Protein AF-A0A7C5APK6-F1 (afdb_monomer)

Mean predicted aligned error: 7.17 Å

Radius of gyration: 18.65 Å; Cα contacts (8 Å, |Δi|>4): 380; chains: 1; bounding box: 71×37×47 Å

Secondary structure (DSSP, 8-state):
-----------------PPPGGGGGHHHHHHHHTS--SSEEHHHHHHHHHHHSTT--HHHHHHHHHHTTSSEEEETTEEE--GGGHHHHHHHHHHHHHHSEEEETTEEEEHHHHHHHHHHHHHHTT-S-S---B--GGGTTEEEEEETTEEEEEEE-SS---PPPPSSEEEEEE---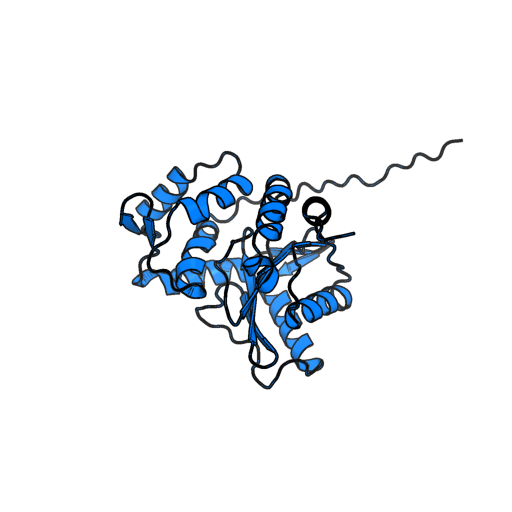-HHHHHHHHHHHHH-HHHHHHEEEEETTTTEEEE----HHHHHHHHHHHHHH----EE-HHHHHHHHHTT---

Structure (mmCIF, N/CA/C/O backbone):
data_AF-A0A7C5APK6-F1
#
_entry.id   AF-A0A7C5APK6-F1
#
loop_
_atom_site.group_PDB
_atom_site.id
_atom_site.type_symbol
_atom_site.label_atom_id
_atom_site.label_alt_id
_atom_site.label_comp_id
_atom_site.label_asym_id
_atom_site.label_entity_id
_atom_site.label_seq_id
_atom_site.pdbx_PDB_ins_code
_atom_site.Cartn_x
_atom_site.Cartn_y
_atom_site.Cartn_z
_atom_site.occupancy
_atom_site.B_iso_or_equiv
_atom_site.auth_seq_id
_atom_site.auth_comp_id
_atom_site.auth_asym_id
_atom_site.auth_atom_id
_atom_site.pdbx_PDB_model_num
ATOM 1 N N . MET A 1 1 ? -49.022 5.874 -10.460 1.00 39.88 1 MET A N 1
ATOM 2 C CA . MET A 1 1 ? -48.101 5.834 -11.618 1.00 39.88 1 MET A CA 1
ATOM 3 C C . MET A 1 1 ? -47.635 7.271 -11.797 1.00 39.88 1 MET A C 1
ATOM 5 O O . MET A 1 1 ? -48.493 8.111 -11.986 1.00 39.88 1 MET A O 1
ATOM 9 N N . SER A 1 2 ? -46.404 7.693 -11.536 1.00 37.03 2 SER A N 1
ATOM 10 C CA . SER A 1 2 ? -45.110 7.015 -11.561 1.00 37.03 2 SER A CA 1
ATOM 11 C C . SER A 1 2 ? -44.198 7.669 -10.516 1.00 37.03 2 SER A C 1
ATOM 13 O O . SER A 1 2 ? -44.190 8.891 -10.400 1.00 37.03 2 SER A O 1
ATOM 15 N N . ARG A 1 3 ? -43.459 6.872 -9.736 1.00 33.06 3 ARG A N 1
ATOM 16 C CA . ARG A 1 3 ? -42.336 7.369 -8.931 1.00 33.06 3 ARG A CA 1
ATOM 17 C C . ARG A 1 3 ? -41.097 7.282 -9.813 1.00 33.06 3 ARG A C 1
ATOM 19 O O . ARG A 1 3 ? -40.728 6.189 -10.223 1.00 33.06 3 ARG A O 1
ATOM 26 N N . SER A 1 4 ? -40.514 8.426 -10.149 1.00 34.50 4 SER A N 1
ATOM 27 C CA . SER A 1 4 ? -39.176 8.501 -10.724 1.00 34.50 4 SER A CA 1
ATOM 28 C C . SER A 1 4 ? -38.168 8.263 -9.602 1.00 34.50 4 SER A C 1
ATOM 30 O O . SER A 1 4 ? -37.901 9.156 -8.799 1.00 34.50 4 SER A O 1
ATOM 32 N N . GLU A 1 5 ? -37.653 7.043 -9.516 1.00 39.22 5 GLU A N 1
ATOM 33 C CA . GLU A 1 5 ? -36.446 6.736 -8.755 1.00 39.22 5 GLU A CA 1
ATOM 34 C C . GLU A 1 5 ? -35.249 7.235 -9.570 1.00 39.22 5 GLU A C 1
ATOM 36 O O . GLU A 1 5 ? -34.761 6.560 -10.469 1.00 39.22 5 GLU A O 1
ATOM 41 N N . GLN A 1 6 ? -34.814 8.465 -9.299 1.00 33.97 6 GLN A N 1
ATOM 42 C CA . GLN A 1 6 ? -33.460 8.892 -9.634 1.00 33.97 6 GLN A CA 1
ATOM 43 C C . GLN A 1 6 ? -32.592 8.548 -8.426 1.00 33.97 6 GLN A C 1
ATOM 45 O O . GLN A 1 6 ? -32.632 9.231 -7.402 1.00 33.97 6 GLN A O 1
ATOM 50 N N . GLY A 1 7 ? -31.881 7.424 -8.521 1.00 33.59 7 GLY A N 1
ATOM 51 C CA . GLY A 1 7 ? -30.786 7.114 -7.609 1.00 33.59 7 GLY A CA 1
ATOM 52 C C . GLY A 1 7 ? -29.666 8.147 -7.774 1.00 33.59 7 GLY A C 1
ATOM 53 O O . GLY A 1 7 ? -29.521 8.719 -8.857 1.00 33.59 7 GLY A O 1
ATOM 54 N N . PRO A 1 8 ? -28.875 8.424 -6.728 1.00 37.31 8 PRO A N 1
ATOM 55 C CA . PRO A 1 8 ? -27.712 9.272 -6.879 1.00 37.31 8 PRO A CA 1
ATOM 56 C C . PRO A 1 8 ? -26.605 8.448 -7.548 1.00 37.31 8 PRO A C 1
ATOM 58 O O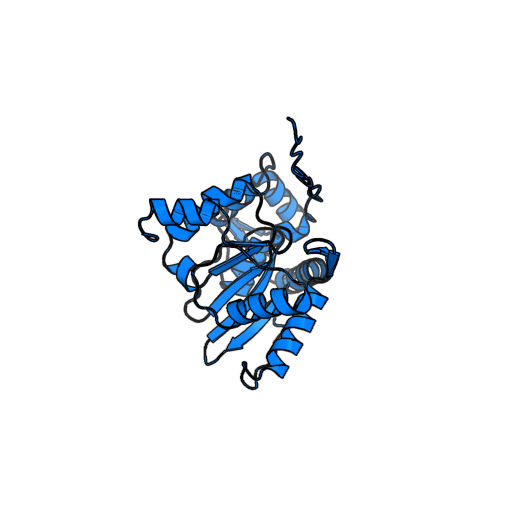 . PRO A 1 8 ? -25.821 7.788 -6.872 1.00 37.31 8 PRO A O 1
ATOM 61 N N . GLU A 1 9 ? -26.521 8.500 -8.876 1.00 40.94 9 GLU A N 1
ATOM 62 C CA . GLU A 1 9 ? -25.233 8.367 -9.564 1.00 40.94 9 GLU A CA 1
ATOM 63 C C . GLU A 1 9 ? -24.437 9.639 -9.259 1.00 40.94 9 GLU A C 1
ATOM 65 O O . GLU A 1 9 ? -24.433 10.615 -10.003 1.00 40.94 9 GLU A O 1
ATOM 70 N N . GLN A 1 10 ? -23.815 9.661 -8.084 1.00 37.72 10 GLN A N 1
ATOM 71 C CA . GLN A 1 10 ? -22.610 10.445 -7.888 1.00 37.72 10 GLN A CA 1
ATOM 72 C C . GLN A 1 10 ? -21.448 9.473 -8.036 1.00 37.72 10 GLN A C 1
ATOM 74 O O . GLN A 1 10 ? -20.845 9.052 -7.049 1.00 37.72 10 GLN A O 1
ATOM 79 N N . ASP A 1 11 ? -21.124 9.146 -9.289 1.00 38.56 11 ASP A N 1
ATOM 80 C CA . ASP A 1 11 ? -19.729 8.934 -9.660 1.00 38.56 11 ASP A CA 1
ATOM 81 C C . ASP A 1 11 ? -19.032 10.273 -9.418 1.00 38.56 11 ASP A C 1
ATOM 83 O O . ASP A 1 11 ? -18.891 11.129 -10.291 1.00 38.56 11 ASP A O 1
ATOM 87 N N . GLY A 1 12 ? -18.696 10.497 -8.148 1.00 35.38 12 GLY A N 1
ATOM 88 C CA . GLY A 1 12 ? -17.709 11.474 -7.766 1.00 35.38 12 GLY A CA 1
ATOM 89 C C . GLY A 1 12 ? -16.429 11.012 -8.423 1.00 35.38 12 GLY A C 1
ATOM 90 O O . GLY A 1 12 ? -15.727 10.154 -7.885 1.00 35.38 12 GLY A O 1
ATOM 91 N N . ASP A 1 13 ? -16.172 11.564 -9.603 1.00 40.31 13 ASP A N 1
ATOM 92 C CA . ASP A 1 13 ? -14.844 11.729 -10.152 1.00 40.31 13 ASP A CA 1
ATOM 93 C C . ASP A 1 13 ? -14.058 12.477 -9.070 1.00 40.31 13 ASP A C 1
ATOM 95 O O . ASP A 1 13 ? -14.047 13.708 -8.983 1.00 40.31 13 ASP A O 1
ATOM 99 N N . LEU A 1 14 ? -13.539 11.705 -8.109 1.00 39.09 14 LEU A N 1
ATOM 100 C CA . LEU A 1 14 ? -12.516 12.116 -7.171 1.00 39.09 14 LEU A CA 1
ATOM 101 C C . LEU A 1 14 ? -11.343 12.417 -8.078 1.00 39.09 14 LEU A C 1
ATOM 103 O O . LEU A 1 14 ? -10.548 11.515 -8.341 1.00 39.09 14 LEU A O 1
ATOM 107 N N . GLY A 1 15 ? -11.345 13.638 -8.627 1.00 34.88 15 GLY A N 1
ATOM 108 C CA . GLY A 1 15 ? -10.377 14.107 -9.595 1.00 34.88 15 GLY A CA 1
ATOM 109 C C . GLY A 1 15 ? -9.034 13.631 -9.106 1.00 34.88 15 GLY A C 1
ATOM 110 O O . GLY A 1 15 ? -8.613 14.016 -8.011 1.00 34.88 15 GLY A O 1
ATOM 111 N N . GLN A 1 16 ? -8.465 12.673 -9.838 1.00 47.00 16 GLN A N 1
ATOM 112 C CA . GLN A 1 16 ? -7.198 12.071 -9.484 1.00 47.00 16 GLN A CA 1
ATOM 113 C C . GLN A 1 16 ? -6.200 13.218 -9.530 1.00 47.00 16 GLN A C 1
ATOM 115 O O . GLN A 1 16 ? -5.706 13.583 -10.594 1.00 47.00 16 GLN A O 1
ATOM 120 N N . LEU A 1 17 ? -5.958 13.846 -8.377 1.00 45.81 17 LEU A N 1
ATOM 121 C CA . LEU A 1 17 ? -4.768 14.640 -8.172 1.00 45.81 17 LEU A CA 1
ATOM 122 C C . LEU A 1 17 ? -3.648 13.704 -8.592 1.00 45.81 17 LEU A C 1
ATOM 124 O O . LEU A 1 17 ? -3.499 12.627 -8.005 1.00 45.81 17 LEU A O 1
ATOM 128 N N . ALA A 1 18 ? -2.962 14.066 -9.678 1.00 57.88 18 ALA A N 1
ATOM 129 C CA . ALA A 1 18 ? -1.791 13.336 -10.109 1.00 57.88 18 ALA A CA 1
ATOM 130 C C . ALA A 1 18 ? -0.925 13.177 -8.854 1.00 57.88 18 ALA A C 1
ATOM 132 O O . ALA A 1 18 ? -0.686 14.181 -8.170 1.00 57.88 18 ALA A O 1
ATOM 133 N N . PRO A 1 19 ? -0.578 11.938 -8.471 1.00 67.00 19 PRO A N 1
ATOM 134 C CA . PRO A 1 19 ? 0.214 11.726 -7.274 1.00 67.00 19 PRO A CA 1
ATOM 135 C C . PRO A 1 19 ? 1.472 12.576 -7.397 1.00 67.00 19 PRO A C 1
ATOM 137 O O . PRO A 1 19 ? 2.008 12.739 -8.497 1.00 67.00 19 PRO A O 1
ATOM 140 N N . ASP A 1 20 ? 1.932 13.115 -6.273 1.00 82.69 20 ASP A N 1
ATOM 141 C CA . ASP A 1 20 ? 3.263 13.703 -6.211 1.00 82.69 20 ASP A CA 1
ATOM 142 C C . ASP A 1 20 ? 4.240 12.689 -6.838 1.00 82.69 20 ASP A C 1
ATOM 144 O O . ASP A 1 20 ? 4.249 11.532 -6.399 1.00 82.69 20 ASP A O 1
ATOM 148 N N . PRO A 1 21 ? 5.008 13.058 -7.882 1.00 83.25 21 PRO A N 1
ATOM 149 C CA . PRO A 1 21 ? 5.926 12.138 -8.538 1.00 83.25 21 PRO A CA 1
ATOM 150 C C . PRO A 1 21 ? 6.828 11.427 -7.536 1.00 83.25 21 PRO A C 1
ATOM 152 O O . PRO A 1 21 ? 7.084 10.238 -7.685 1.00 83.25 21 PRO A O 1
ATOM 155 N N . LEU A 1 22 ? 7.214 12.096 -6.446 1.00 87.56 22 LEU A N 1
ATOM 156 C CA . LEU A 1 22 ? 8.041 11.498 -5.405 1.00 87.56 22 LEU A CA 1
ATOM 157 C C . LEU A 1 22 ? 7.340 10.339 -4.674 1.00 87.56 22 LEU A C 1
ATOM 159 O O . LEU A 1 22 ? 7.998 9.398 -4.234 1.00 87.56 22 LEU A O 1
ATOM 163 N N . HIS A 1 23 ? 6.006 10.343 -4.574 1.00 89.75 23 HIS A N 1
ATOM 164 C CA . HIS A 1 23 ? 5.246 9.220 -4.010 1.00 89.75 23 HIS A CA 1
ATOM 165 C C . HIS A 1 23 ? 5.376 7.957 -4.860 1.00 89.75 23 HIS A C 1
ATOM 167 O O . HIS A 1 23 ? 5.271 6.853 -4.326 1.00 89.75 23 HIS A O 1
ATOM 173 N N . LEU A 1 24 ? 5.650 8.089 -6.161 1.00 90.56 24 LEU A N 1
ATOM 174 C CA . LEU A 1 24 ? 5.844 6.941 -7.044 1.00 90.56 24 LEU A CA 1
ATOM 175 C C . LEU A 1 24 ? 7.137 6.167 -6.732 1.00 90.56 24 LEU A C 1
ATOM 177 O O . LEU A 1 24 ? 7.248 5.022 -7.156 1.00 90.56 24 LEU A O 1
ATOM 181 N N . LEU A 1 25 ? 8.059 6.711 -5.920 1.00 91.88 25 LEU A N 1
ATOM 182 C CA . LEU A 1 25 ? 9.206 5.965 -5.374 1.00 91.88 25 LEU A CA 1
ATOM 183 C C . LEU A 1 25 ? 8.815 4.902 -4.338 1.00 91.88 25 LEU A C 1
ATOM 185 O O . LEU A 1 25 ? 9.638 4.050 -3.993 1.00 91.88 25 LEU A O 1
ATOM 189 N N . ALA A 1 26 ? 7.578 4.941 -3.834 1.00 91.62 26 ALA A N 1
ATOM 190 C CA . ALA A 1 26 ? 7.108 4.080 -2.757 1.00 91.62 26 ALA A CA 1
ATOM 191 C C . ALA A 1 26 ? 7.455 2.586 -2.924 1.00 91.62 26 ALA A C 1
ATOM 193 O O . ALA A 1 26 ? 7.986 2.008 -1.974 1.00 91.62 26 ALA A O 1
ATOM 194 N N . PRO A 1 27 ? 7.255 1.949 -4.096 1.00 90.56 27 PRO A N 1
ATOM 195 C CA . PRO A 1 27 ? 7.567 0.530 -4.263 1.00 90.56 27 PRO A CA 1
ATOM 196 C C . PRO A 1 27 ? 9.055 0.205 -4.096 1.00 90.56 27 PRO A C 1
ATOM 198 O O . PRO A 1 27 ? 9.392 -0.847 -3.557 1.00 90.56 27 PRO A O 1
ATOM 201 N N . TRP A 1 28 ? 9.953 1.101 -4.523 1.00 93.00 28 TRP A N 1
ATOM 202 C CA . TRP A 1 28 ? 11.394 0.905 -4.354 1.00 93.00 28 TRP A CA 1
ATOM 203 C C . TRP A 1 28 ? 11.815 1.073 -2.895 1.00 93.00 28 TRP A C 1
ATOM 205 O O . TRP A 1 28 ? 12.570 0.252 -2.372 1.00 93.00 28 TRP A O 1
ATOM 215 N N . LEU A 1 29 ? 11.293 2.097 -2.213 1.00 92.94 29 LEU A N 1
ATOM 216 C CA . LEU A 1 29 ? 11.536 2.295 -0.782 1.00 92.94 29 LEU A CA 1
ATOM 217 C C . LEU A 1 29 ? 11.023 1.109 0.042 1.00 92.94 29 LEU A C 1
ATOM 219 O O . LEU A 1 29 ? 11.725 0.636 0.932 1.00 92.94 29 LEU A O 1
ATOM 223 N N . ASP A 1 30 ? 9.843 0.583 -0.283 1.00 90.44 30 ASP A N 1
ATOM 224 C CA . ASP A 1 30 ? 9.286 -0.609 0.358 1.00 90.44 30 ASP A CA 1
ATOM 225 C C . ASP A 1 30 ? 10.149 -1.852 0.111 1.00 90.44 30 ASP A C 1
ATOM 227 O O . ASP A 1 30 ? 10.449 -2.594 1.049 1.00 90.44 30 ASP A O 1
ATOM 231 N N . ALA A 1 31 ? 10.615 -2.069 -1.119 1.00 89.94 31 ALA A N 1
ATOM 232 C CA . ALA A 1 31 ? 11.499 -3.189 -1.420 1.00 89.94 31 ALA A CA 1
ATOM 233 C C . ALA A 1 31 ? 12.795 -3.137 -0.592 1.00 89.94 31 ALA A C 1
ATOM 235 O O . ALA A 1 31 ? 13.197 -4.150 -0.021 1.00 89.94 31 ALA A O 1
ATOM 236 N N . HIS A 1 32 ? 13.420 -1.965 -0.453 1.00 90.44 32 HIS A N 1
ATOM 237 C CA . HIS A 1 32 ? 14.643 -1.826 0.341 1.00 90.44 32 HIS A CA 1
ATOM 238 C C . HIS A 1 32 ? 14.399 -1.900 1.848 1.00 90.44 32 HIS A C 1
ATOM 240 O O . HIS A 1 32 ? 15.090 -2.638 2.548 1.00 90.44 32 HIS A O 1
ATOM 246 N N . LEU A 1 33 ? 13.453 -1.111 2.357 1.00 89.06 33 LEU A N 1
ATOM 247 C CA . LEU A 1 33 ? 13.302 -0.878 3.793 1.00 89.06 33 LEU A CA 1
ATOM 248 C C . LEU A 1 33 ? 12.415 -1.923 4.463 1.00 89.06 33 LEU A C 1
ATOM 250 O O . LEU A 1 33 ? 12.678 -2.290 5.603 1.00 89.06 33 LEU A O 1
ATOM 254 N N . LEU A 1 34 ? 11.386 -2.417 3.771 1.00 86.31 34 LEU A N 1
ATOM 255 C CA . LEU A 1 34 ? 10.469 -3.413 4.326 1.00 86.31 34 LEU A CA 1
ATOM 256 C C . LEU A 1 34 ? 10.856 -4.842 3.932 1.00 86.31 34 LEU A C 1
ATOM 258 O O . LEU A 1 34 ? 10.742 -5.748 4.753 1.00 86.31 34 LEU A O 1
ATOM 262 N N . LEU A 1 35 ? 11.312 -5.060 2.692 1.00 85.94 35 LEU A N 1
ATOM 263 C CA . LEU A 1 35 ? 11.633 -6.405 2.185 1.00 85.94 35 LEU A CA 1
ATOM 264 C C . LEU A 1 35 ? 13.128 -6.743 2.211 1.00 85.94 35 LEU A C 1
ATOM 266 O O . LEU A 1 35 ? 13.492 -7.892 1.962 1.00 85.94 35 LEU A O 1
ATOM 270 N N . GLY A 1 36 ? 13.994 -5.770 2.506 1.00 87.88 36 GLY A N 1
ATOM 271 C CA . GLY A 1 36 ? 15.443 -5.971 2.565 1.00 87.88 36 GLY A CA 1
ATOM 272 C C . GLY A 1 36 ? 16.087 -6.270 1.209 1.00 87.88 36 GLY A C 1
ATOM 273 O O . GLY A 1 36 ? 17.162 -6.867 1.160 1.00 87.88 36 GLY A O 1
ATOM 274 N N . TRP A 1 37 ? 15.441 -5.906 0.099 1.00 90.50 37 TRP A N 1
ATOM 275 C CA . TRP A 1 37 ? 16.008 -6.098 -1.234 1.00 90.50 37 TRP A CA 1
ATOM 276 C C . TRP A 1 37 ? 17.182 -5.142 -1.437 1.00 90.50 37 TRP A C 1
ATOM 278 O O . TRP A 1 37 ? 17.132 -3.981 -1.038 1.00 90.50 37 TRP A O 1
ATOM 288 N N . SER A 1 38 ? 18.254 -5.615 -2.067 1.00 91.12 38 SER A N 1
ATOM 289 C CA . SER A 1 38 ? 19.396 -4.769 -2.435 1.00 91.12 38 SER A CA 1
ATOM 290 C C . SER A 1 38 ? 19.157 -3.994 -3.728 1.00 91.12 38 SER A C 1
ATOM 292 O O . SER A 1 38 ? 19.729 -2.927 -3.908 1.00 91.12 38 SER A O 1
ATOM 294 N N . GLU A 1 39 ? 18.308 -4.525 -4.602 1.00 93.62 39 GLU A N 1
ATOM 295 C CA . GLU A 1 39 ? 17.933 -3.978 -5.903 1.00 93.62 39 GLU A CA 1
ATOM 296 C C . GLU A 1 39 ? 16.529 -4.470 -6.266 1.00 93.62 39 GLU A C 1
ATOM 298 O O . GLU A 1 39 ? 16.078 -5.516 -5.788 1.00 93.62 39 GLU A O 1
ATOM 303 N N . VAL A 1 40 ? 15.840 -3.722 -7.120 1.00 92.69 40 VAL A N 1
ATOM 304 C CA . VAL A 1 40 ? 14.453 -3.976 -7.494 1.00 92.69 40 VAL A CA 1
ATOM 305 C C . VAL A 1 40 ? 14.360 -4.164 -9.005 1.00 92.69 40 VAL A C 1
ATOM 307 O O . VAL A 1 40 ? 14.712 -3.251 -9.760 1.00 92.69 40 VAL A O 1
ATOM 310 N N . PRO A 1 41 ? 13.908 -5.336 -9.482 1.00 93.19 41 PRO A N 1
ATOM 311 C CA . PRO A 1 41 ? 13.709 -5.559 -10.903 1.00 93.19 41 PRO A CA 1
ATOM 312 C C . PRO A 1 41 ? 12.458 -4.810 -11.389 1.00 93.19 41 PRO A C 1
ATOM 314 O O . PRO A 1 41 ? 11.405 -4.862 -10.752 1.00 93.19 41 PRO A O 1
ATOM 317 N N . SER A 1 42 ? 12.555 -4.139 -12.539 1.00 91.94 42 SER A N 1
ATOM 318 C CA . SER A 1 42 ? 11.459 -3.359 -13.137 1.00 91.94 42 SER A CA 1
ATOM 319 C C . SER A 1 42 ? 10.178 -4.180 -13.316 1.00 91.94 42 SER A C 1
ATOM 321 O O . SER A 1 42 ? 9.093 -3.694 -13.008 1.00 91.94 42 SER A O 1
ATOM 323 N N . GLU A 1 43 ? 10.302 -5.453 -13.702 1.00 90.88 43 GLU A N 1
ATOM 324 C CA . GLU A 1 43 ? 9.182 -6.395 -13.870 1.00 90.88 43 GLU A CA 1
ATOM 325 C C . GLU A 1 43 ? 8.365 -6.642 -12.587 1.00 90.88 43 GLU A C 1
ATOM 327 O O . GLU A 1 43 ? 7.215 -7.079 -12.663 1.00 90.88 43 GLU A O 1
ATOM 332 N N . ALA A 1 44 ? 8.926 -6.351 -11.406 1.00 88.19 44 ALA A N 1
ATOM 333 C CA . ALA A 1 44 ? 8.208 -6.467 -10.140 1.00 88.19 44 ALA A CA 1
ATOM 334 C C . ALA A 1 44 ? 7.303 -5.260 -9.850 1.00 88.19 44 ALA A C 1
ATOM 336 O O . ALA A 1 44 ? 6.361 -5.403 -9.076 1.00 88.19 44 ALA A O 1
ATOM 337 N N . ILE A 1 45 ? 7.561 -4.094 -10.453 1.00 88.88 45 ILE A N 1
ATOM 338 C CA . ILE A 1 45 ? 6.805 -2.852 -10.205 1.00 88.88 45 ILE A CA 1
ATOM 339 C C . ILE A 1 45 ? 5.924 -2.499 -11.403 1.00 88.88 45 ILE A C 1
ATOM 3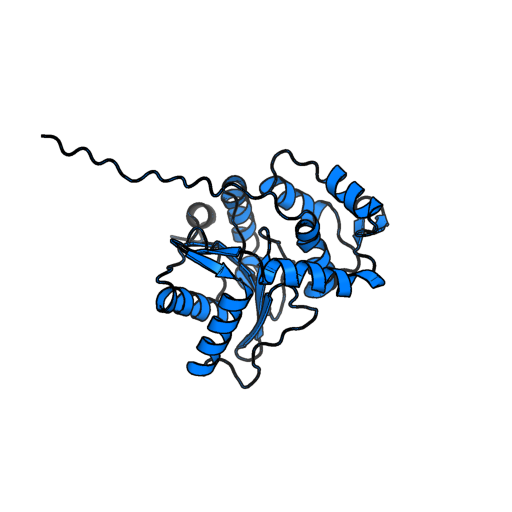41 O O . ILE A 1 45 ? 4.755 -2.149 -11.232 1.00 88.88 45 ILE A O 1
ATOM 345 N N . GLU A 1 46 ? 6.473 -2.608 -12.611 1.00 90.50 46 GLU A N 1
ATOM 346 C CA . GLU A 1 46 ? 5.877 -2.100 -13.845 1.00 90.50 46 GLU A CA 1
ATOM 347 C C . GLU A 1 46 ? 4.419 -2.548 -14.074 1.00 90.50 46 GLU A C 1
ATOM 349 O O . GLU A 1 46 ? 3.586 -1.689 -14.377 1.00 90.50 46 GLU A O 1
ATOM 354 N N . PRO A 1 47 ? 4.032 -3.826 -13.866 1.00 86.94 47 PRO A N 1
ATOM 355 C CA . PRO A 1 47 ? 2.638 -4.232 -14.050 1.00 86.94 47 PRO A CA 1
ATOM 356 C C . PRO A 1 47 ? 1.658 -3.466 -13.148 1.00 86.94 47 PRO A C 1
ATOM 358 O O . PRO A 1 47 ? 0.562 -3.122 -13.583 1.00 86.94 47 PRO A O 1
ATOM 361 N N . PHE A 1 48 ? 2.053 -3.171 -11.906 1.00 83.44 48 PHE A N 1
ATOM 362 C CA . PHE A 1 48 ? 1.216 -2.442 -10.946 1.00 83.44 48 PHE A CA 1
ATOM 363 C C . PHE A 1 48 ? 1.139 -0.960 -11.278 1.00 83.44 48 PHE A C 1
ATOM 365 O O . PHE A 1 48 ? 0.071 -0.356 -11.158 1.00 83.44 48 PHE A O 1
ATOM 372 N N . PHE A 1 49 ? 2.255 -0.396 -11.740 1.00 87.19 49 PHE A N 1
ATOM 373 C CA . PHE A 1 49 ? 2.301 0.975 -12.223 1.00 87.19 49 PHE A CA 1
ATOM 374 C C . PHE A 1 49 ? 1.305 1.187 -13.369 1.00 87.19 49 PHE A C 1
ATOM 376 O O . PHE A 1 49 ? 0.461 2.075 -13.281 1.00 87.19 49 PHE A O 1
ATOM 383 N N . HIS A 1 50 ? 1.322 0.321 -14.388 1.00 87.94 50 HIS A N 1
ATOM 384 C CA . HIS A 1 50 ? 0.429 0.443 -15.549 1.00 87.94 50 HIS A CA 1
ATOM 385 C C . HIS A 1 50 ? -1.055 0.294 -15.203 1.00 87.94 50 HIS A C 1
ATOM 387 O O . HIS A 1 50 ? -1.900 0.908 -15.851 1.00 87.94 50 HIS A O 1
ATOM 393 N N . TRP A 1 51 ? -1.395 -0.484 -14.171 1.00 85.62 51 TRP A N 1
ATOM 394 C CA . TRP A 1 51 ? -2.778 -0.561 -13.686 1.00 85.62 51 TRP A CA 1
ATOM 395 C C . TRP A 1 51 ? -3.247 0.735 -13.022 1.00 85.62 51 TRP A C 1
ATOM 397 O O . TRP A 1 51 ? -4.428 1.075 -13.104 1.00 85.62 51 TRP A O 1
ATOM 407 N N . CYS A 1 52 ? -2.339 1.441 -12.348 1.00 81.19 52 CYS A N 1
ATOM 408 C CA . CYS A 1 52 ? -2.663 2.655 -11.603 1.00 81.19 52 CYS A CA 1
ATOM 409 C C . CYS A 1 52 ? -2.573 3.919 -12.466 1.00 81.19 52 CYS A C 1
ATOM 411 O O . CYS A 1 52 ? -3.330 4.860 -12.234 1.00 81.19 52 CYS A O 1
ATOM 413 N N . TYR A 1 53 ? -1.694 3.917 -13.471 1.00 84.19 53 TYR A N 1
ATOM 414 C CA . TYR A 1 53 ? -1.401 5.055 -14.344 1.00 84.19 53 TYR A CA 1
ATOM 415 C C . TYR A 1 53 ? -1.472 4.640 -15.819 1.00 84.19 53 TYR A C 1
ATOM 417 O O . TYR A 1 53 ? -0.454 4.631 -16.517 1.00 84.19 53 TYR A O 1
ATOM 425 N N . PRO A 1 54 ? -2.667 4.268 -16.317 1.00 82.94 54 PRO A N 1
ATOM 426 C CA . PRO A 1 54 ? -2.822 3.852 -17.702 1.00 82.94 54 PRO A CA 1
ATOM 427 C C . PRO A 1 54 ? -2.421 4.996 -18.642 1.00 82.94 54 PRO A C 1
ATOM 429 O O . PRO A 1 54 ? -2.975 6.091 -18.581 1.00 82.94 54 PRO A O 1
ATOM 432 N N . GLY A 1 55 ? -1.447 4.734 -19.514 1.00 85.88 55 GLY A N 1
ATOM 433 C CA . GLY A 1 55 ? -0.925 5.712 -20.473 1.00 85.88 55 GLY A CA 1
ATOM 434 C C . GLY A 1 55 ? 0.310 6.487 -20.006 1.00 85.88 55 GLY A C 1
ATOM 435 O O . GLY A 1 55 ? 0.892 7.204 -20.816 1.00 85.88 55 GLY A O 1
ATOM 436 N N . ALA A 1 56 ? 0.748 6.325 -18.753 1.00 88.44 56 ALA A N 1
ATOM 437 C CA . ALA A 1 56 ? 2.037 6.845 -18.307 1.00 88.44 56 ALA A CA 1
ATOM 438 C C . ALA A 1 56 ? 3.182 5.903 -18.718 1.00 88.44 56 ALA A C 1
ATOM 440 O O . ALA A 1 56 ? 3.048 4.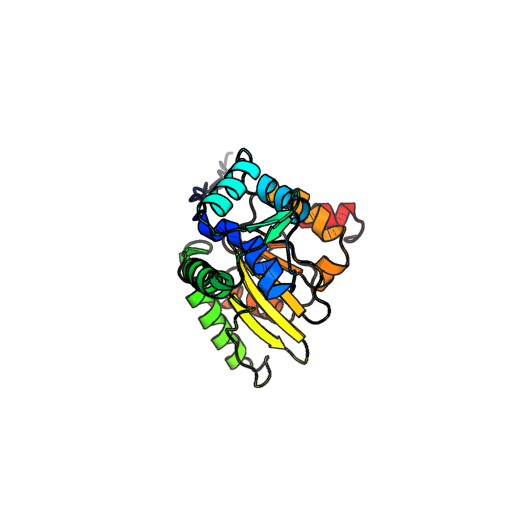678 -18.691 1.00 88.44 56 ALA A O 1
ATOM 441 N N . SER A 1 57 ? 4.334 6.470 -19.075 1.00 93.06 57 SER A N 1
ATOM 442 C CA . SER A 1 57 ? 5.523 5.690 -19.416 1.00 93.06 57 SER A CA 1
ATOM 443 C C . SER A 1 57 ? 6.327 5.355 -18.159 1.00 93.06 57 SER A C 1
ATOM 445 O O . SER A 1 57 ? 6.943 6.226 -17.544 1.00 93.06 57 SER A O 1
ATOM 447 N N . PHE A 1 58 ? 6.356 4.071 -17.790 1.00 92.75 58 PHE A N 1
ATOM 448 C CA . PHE A 1 58 ? 7.188 3.589 -16.682 1.00 92.75 58 PHE A CA 1
ATOM 449 C C . PHE A 1 58 ? 8.681 3.840 -16.944 1.00 92.75 58 PHE A C 1
ATOM 451 O O . PHE A 1 58 ? 9.418 4.218 -16.039 1.00 92.75 58 PHE A O 1
ATOM 458 N N . ALA A 1 59 ? 9.121 3.681 -18.196 1.00 94.31 59 ALA A N 1
ATOM 459 C CA . ALA A 1 59 ? 10.505 3.928 -18.587 1.00 94.31 59 ALA A CA 1
ATOM 460 C C . ALA A 1 59 ? 10.896 5.407 -18.445 1.00 94.31 59 ALA A C 1
ATOM 462 O O . ALA A 1 59 ? 11.990 5.693 -17.966 1.00 94.31 59 ALA A O 1
ATOM 463 N N . GLU A 1 60 ? 10.008 6.339 -18.815 1.00 94.69 60 GLU A N 1
ATOM 464 C CA . GLU A 1 60 ? 10.253 7.776 -18.627 1.00 94.69 60 GLU A CA 1
ATOM 465 C C . GLU A 1 60 ? 10.307 8.135 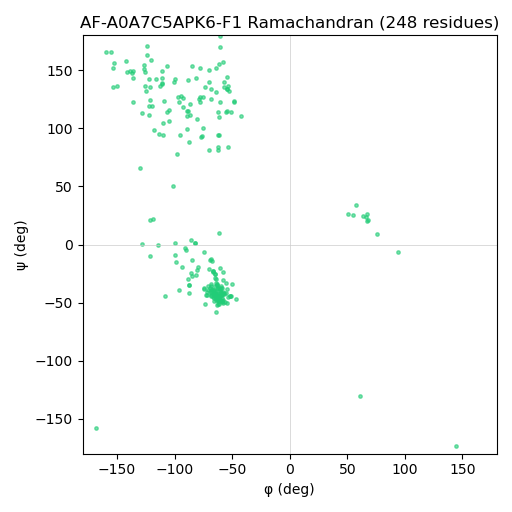-17.143 1.00 94.69 60 GLU A C 1
ATOM 467 O O . GLU A 1 60 ? 11.235 8.822 -16.736 1.00 94.69 60 GLU A O 1
ATOM 472 N N . LEU A 1 61 ? 9.391 7.606 -16.321 1.00 93.38 61 LEU A N 1
ATOM 473 C CA . LEU A 1 61 ? 9.419 7.811 -14.869 1.00 93.38 61 LEU A CA 1
ATOM 474 C C . LEU A 1 61 ? 10.753 7.362 -14.259 1.00 93.38 61 LEU A C 1
ATOM 476 O O . LEU A 1 61 ? 11.373 8.096 -13.492 1.00 93.38 61 LEU A O 1
ATOM 480 N N . VAL A 1 62 ? 11.197 6.152 -14.603 1.00 95.19 62 VAL A N 1
ATOM 481 C CA . VAL A 1 62 ? 12.460 5.601 -14.103 1.00 95.19 62 VAL A CA 1
ATOM 482 C C . VAL A 1 62 ? 13.653 6.425 -14.589 1.00 95.19 62 VAL A C 1
ATOM 484 O O . VAL A 1 62 ? 14.560 6.678 -13.801 1.00 95.19 62 VAL A O 1
ATOM 487 N N . ALA A 1 63 ? 13.646 6.878 -15.846 1.00 95.00 63 ALA A N 1
ATOM 488 C CA . ALA A 1 63 ? 14.685 7.761 -16.372 1.00 95.00 63 ALA A CA 1
ATOM 489 C C . ALA A 1 63 ? 14.723 9.099 -15.619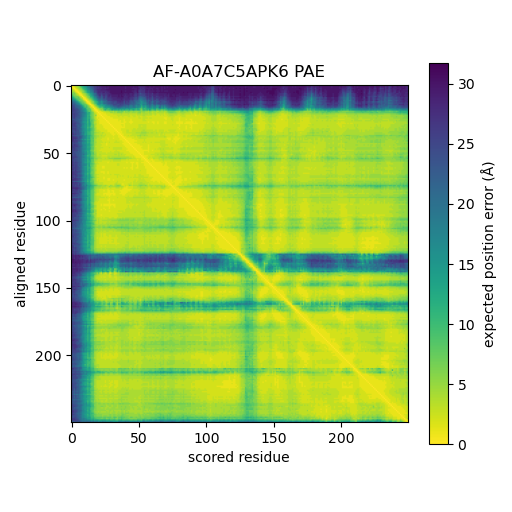 1.00 95.00 63 ALA A C 1
ATOM 491 O O . ALA A 1 63 ? 15.792 9.513 -15.187 1.00 95.00 63 ALA A O 1
ATOM 492 N N . THR A 1 64 ? 13.567 9.720 -15.365 1.00 95.62 64 THR A N 1
ATOM 493 C CA . THR A 1 64 ? 13.472 10.945 -14.557 1.00 95.62 64 THR A CA 1
ATOM 494 C C . THR A 1 64 ? 14.024 10.732 -13.149 1.00 95.62 64 THR A C 1
ATOM 496 O O . THR A 1 64 ? 14.841 11.520 -12.681 1.00 95.62 64 THR A O 1
ATOM 499 N N . PHE A 1 65 ? 13.656 9.638 -12.481 1.00 96.56 65 PHE A N 1
ATOM 500 C CA . PHE A 1 65 ? 14.207 9.318 -11.164 1.00 96.56 65 PHE A CA 1
ATOM 501 C C . PHE A 1 65 ? 15.711 9.058 -11.185 1.00 96.56 65 PHE A C 1
ATOM 503 O O . PHE A 1 65 ? 16.397 9.414 -10.228 1.00 96.56 65 PHE A O 1
ATOM 510 N N . ALA A 1 66 ? 16.235 8.452 -12.247 1.00 96.31 66 ALA A N 1
ATOM 511 C CA . ALA A 1 66 ? 17.670 8.264 -12.405 1.00 96.31 66 ALA A CA 1
ATOM 512 C C . ALA A 1 66 ? 18.397 9.606 -12.598 1.00 96.31 66 ALA A C 1
ATOM 514 O O . ALA A 1 66 ? 19.391 9.864 -11.921 1.00 96.31 66 ALA A O 1
ATOM 515 N N . ASP A 1 67 ? 17.868 10.484 -13.454 1.00 96.44 67 ASP A N 1
ATOM 516 C CA . ASP A 1 67 ? 18.431 11.812 -13.729 1.00 96.44 67 ASP A CA 1
ATOM 517 C C . ASP A 1 67 ? 18.423 12.715 -12.481 1.00 96.44 67 ASP A C 1
ATOM 519 O O . ASP A 1 67 ? 19.354 13.489 -12.254 1.00 96.44 67 ASP A O 1
ATOM 523 N N . GLU A 1 68 ? 17.408 12.577 -11.623 1.00 95.69 68 GLU A N 1
ATOM 524 C CA . GLU A 1 68 ? 17.301 13.276 -10.332 1.00 95.69 68 GLU A CA 1
ATOM 525 C C . GLU A 1 68 ? 18.104 12.604 -9.195 1.00 95.69 68 GLU A C 1
ATOM 527 O O . GLU A 1 68 ? 18.077 13.048 -8.037 1.00 95.69 68 GLU A O 1
ATOM 532 N N . GLY A 1 69 ? 18.815 11.512 -9.497 1.00 95.94 69 GLY A N 1
ATOM 533 C CA . GLY A 1 69 ? 19.598 10.737 -8.533 1.00 95.94 69 GLY A CA 1
ATOM 534 C C . GLY A 1 69 ? 18.752 10.085 -7.435 1.00 95.94 69 GLY A C 1
ATOM 535 O O . GLY A 1 69 ? 19.238 9.881 -6.322 1.00 95.94 69 GLY A O 1
ATOM 536 N N . LEU A 1 70 ? 17.466 9.846 -7.694 1.00 96.62 70 LEU A N 1
ATOM 537 C CA . LEU A 1 70 ? 16.526 9.164 -6.797 1.00 96.62 70 LEU A CA 1
ATOM 538 C C . LEU A 1 70 ? 16.609 7.642 -6.948 1.00 96.62 70 LEU A C 1
ATOM 540 O O . LEU A 1 70 ? 16.342 6.912 -5.992 1.00 96.62 70 LEU A O 1
ATOM 544 N N . LEU A 1 71 ? 17.007 7.179 -8.135 1.00 97.06 71 LEU A N 1
ATOM 545 C CA . LEU A 1 71 ? 17.336 5.790 -8.427 1.00 97.06 71 LEU A CA 1
ATOM 546 C C . LEU A 1 71 ? 18.736 5.683 -9.037 1.00 97.06 71 LEU A C 1
ATOM 548 O O . LEU A 1 71 ? 19.175 6.550 -9.786 1.00 97.06 71 LEU A O 1
ATOM 552 N N . GLU A 1 72 ? 19.410 4.575 -8.762 1.00 97.06 72 GLU A N 1
ATOM 553 C CA . GLU A 1 72 ? 20.649 4.168 -9.417 1.00 97.06 72 GLU A CA 1
ATOM 554 C C . GLU A 1 72 ? 20.431 2.863 -10.187 1.00 97.06 72 GLU A C 1
ATOM 556 O O . GLU A 1 72 ? 19.694 1.973 -9.749 1.00 97.06 72 GLU A O 1
ATOM 561 N N . SER A 1 73 ? 21.057 2.747 -11.359 1.00 96.69 73 SER A N 1
ATOM 562 C CA . SER A 1 73 ? 21.011 1.509 -12.135 1.00 96.69 73 SER A CA 1
ATOM 563 C C . SER A 1 73 ? 21.995 0.494 -11.556 1.00 96.69 73 SER A C 1
ATOM 565 O O . SER A 1 73 ? 23.191 0.764 -11.459 1.00 96.69 73 SER A O 1
ATOM 567 N N . CYS A 1 74 ? 21.500 -0.699 -11.228 1.00 96.31 74 CYS A N 1
ATOM 568 C CA . CYS A 1 74 ? 22.308 -1.832 -10.757 1.00 96.31 74 CYS A CA 1
ATOM 569 C C . CYS A 1 74 ? 22.590 -2.851 -11.877 1.00 96.31 74 CYS A C 1
ATOM 571 O O . CYS A 1 74 ? 23.209 -3.890 -11.654 1.00 96.31 74 CYS A O 1
ATOM 573 N N . GLY A 1 75 ? 22.116 -2.575 -13.093 1.00 93.06 75 GLY A N 1
ATOM 574 C CA . GLY A 1 75 ? 22.169 -3.483 -14.231 1.00 93.06 75 GLY A CA 1
ATOM 575 C C . GLY A 1 75 ? 20.925 -3.365 -15.106 1.00 93.06 75 GLY A C 1
ATOM 576 O O . GLY A 1 75 ? 20.063 -2.508 -14.906 1.00 93.06 75 GLY A O 1
ATOM 577 N N . VAL A 1 76 ? 20.819 -4.249 -16.099 1.00 93.69 76 VAL A N 1
ATOM 578 C CA . VAL A 1 76 ? 19.703 -4.240 -17.056 1.00 93.69 76 VAL A CA 1
ATOM 579 C C . VAL A 1 76 ? 18.379 -4.478 -16.325 1.00 93.69 76 VAL A C 1
ATOM 581 O O . VAL A 1 76 ? 18.151 -5.559 -15.785 1.00 93.69 76 VAL A O 1
ATOM 584 N N . GLY A 1 77 ? 17.510 -3.461 -16.317 1.00 93.12 77 GLY A N 1
ATOM 585 C CA . GLY A 1 77 ? 16.178 -3.528 -15.707 1.00 93.12 77 GLY A CA 1
ATOM 586 C C . GLY A 1 77 ? 16.182 -3.670 -14.182 1.00 93.12 77 GLY A C 1
ATOM 587 O O . GLY A 1 77 ? 15.192 -4.140 -13.624 1.00 93.12 77 GLY A O 1
ATOM 588 N N . ARG A 1 78 ? 17.283 -3.314 -13.507 1.00 95.88 78 ARG A N 1
ATOM 589 C CA . ARG A 1 78 ? 17.417 -3.380 -12.045 1.00 95.88 78 ARG A CA 1
ATOM 590 C C . ARG A 1 78 ? 17.827 -2.030 -11.485 1.00 95.88 78 ARG A C 1
ATOM 592 O O . ARG A 1 78 ? 18.764 -1.407 -11.983 1.00 95.88 78 ARG A O 1
ATOM 599 N N . TRP A 1 79 ? 17.119 -1.611 -10.445 1.00 96.81 79 TRP A N 1
ATOM 600 C CA . TRP A 1 79 ? 17.231 -0.272 -9.881 1.00 96.81 79 TRP A CA 1
ATOM 601 C C . TRP A 1 79 ? 17.267 -0.327 -8.364 1.00 96.81 79 TRP A C 1
ATOM 603 O O . TRP A 1 79 ? 16.554 -1.127 -7.759 1.00 96.81 79 TRP A O 1
ATOM 613 N N . ALA A 1 80 ? 18.048 0.549 -7.750 1.00 96.69 80 ALA A N 1
ATOM 614 C CA . ALA A 1 80 ? 18.050 0.738 -6.309 1.00 96.69 80 ALA A CA 1
ATOM 615 C C . ALA A 1 80 ? 17.827 2.206 -5.957 1.00 96.69 80 ALA A C 1
ATOM 617 O O . ALA A 1 80 ? 18.141 3.098 -6.736 1.00 96.69 80 ALA A O 1
ATOM 618 N N . VAL A 1 81 ? 17.302 2.462 -4.763 1.00 96.62 81 VAL A N 1
ATOM 619 C CA . VAL A 1 81 ? 17.410 3.783 -4.139 1.00 96.62 81 VAL A CA 1
ATOM 620 C C . VAL A 1 81 ? 18.829 3.894 -3.567 1.00 96.62 81 VAL A C 1
ATOM 622 O O . VAL A 1 81 ? 19.200 3.008 -2.778 1.00 96.62 81 VAL A O 1
ATOM 625 N N . PRO A 1 82 ? 19.606 4.945 -3.901 1.00 96.75 82 PRO A N 1
ATOM 626 C CA . PRO A 1 82 ? 20.958 5.134 -3.375 1.00 96.75 82 PRO A CA 1
ATOM 627 C C . PRO A 1 82 ? 20.977 5.070 -1.848 1.00 96.75 82 PRO A C 1
ATOM 629 O O . PRO A 1 82 ? 20.133 5.685 -1.185 1.00 96.75 82 PRO A O 1
ATOM 632 N N . GLN A 1 83 ? 21.902 4.294 -1.277 1.00 95.00 83 GLN A N 1
ATOM 633 C CA . GLN A 1 83 ? 21.905 3.963 0.154 1.00 95.00 83 GLN A CA 1
ATOM 634 C C . GLN A 1 83 ? 21.898 5.214 1.043 1.00 95.00 83 GLN A C 1
ATOM 636 O O . GLN A 1 83 ? 21.160 5.269 2.027 1.00 95.00 83 GLN A O 1
ATOM 641 N N . GLU A 1 84 ? 22.679 6.221 0.671 1.00 95.00 84 GLU A N 1
ATOM 642 C CA . GLU A 1 84 ? 22.817 7.501 1.357 1.00 95.00 84 GLU A CA 1
ATOM 643 C C . GLU A 1 84 ? 21.545 8.359 1.325 1.00 95.00 84 GLU A C 1
ATOM 645 O O . GLU A 1 84 ? 21.356 9.189 2.211 1.00 95.00 84 GLU A O 1
ATOM 650 N N . ARG A 1 85 ? 20.645 8.131 0.357 1.00 94.94 85 ARG A N 1
ATOM 651 C CA . ARG A 1 85 ? 19.386 8.879 0.210 1.00 94.94 85 ARG A CA 1
ATOM 652 C C . ARG A 1 85 ? 18.173 8.161 0.795 1.00 94.94 85 ARG A C 1
ATOM 654 O O . ARG A 1 85 ? 17.138 8.792 0.987 1.00 94.94 85 ARG A O 1
ATOM 661 N N . ARG A 1 86 ? 18.262 6.859 1.100 1.00 93.19 86 ARG A N 1
ATOM 662 C CA . ARG A 1 86 ? 17.104 6.043 1.530 1.00 93.19 86 ARG A CA 1
ATOM 663 C C . ARG A 1 86 ? 16.362 6.633 2.724 1.00 93.19 86 ARG A C 1
ATOM 665 O O . ARG A 1 86 ? 15.144 6.763 2.663 1.00 93.19 86 ARG A O 1
ATOM 672 N N . ALA A 1 87 ? 17.081 6.990 3.789 1.00 91.56 87 ALA A N 1
ATOM 673 C CA . ALA A 1 87 ? 16.469 7.516 5.009 1.00 91.56 87 ALA A CA 1
ATOM 674 C C . ALA A 1 87 ? 15.818 8.891 4.777 1.00 91.56 87 ALA A C 1
ATOM 676 O O . ALA A 1 87 ? 14.697 9.129 5.225 1.00 91.56 87 ALA A O 1
ATOM 677 N N . GLU A 1 88 ? 16.490 9.771 4.028 1.00 94.19 88 GLU A N 1
ATOM 678 C CA . GLU A 1 88 ? 15.970 11.091 3.654 1.00 94.19 88 GLU A CA 1
ATOM 679 C C . GLU A 1 88 ? 14.692 10.966 2.816 1.00 94.19 88 GLU A C 1
ATOM 681 O O . GLU A 1 88 ? 13.668 11.555 3.160 1.00 94.19 88 GLU A O 1
ATOM 686 N N . LEU A 1 89 ? 14.727 10.157 1.755 1.00 94.81 89 LEU A N 1
ATOM 687 C CA . LEU A 1 89 ? 13.592 9.958 0.857 1.00 94.81 89 LEU A CA 1
ATOM 688 C C . LEU A 1 89 ? 12.423 9.279 1.572 1.00 94.81 89 LEU A C 1
ATOM 690 O O . LEU A 1 89 ? 11.284 9.721 1.432 1.00 94.81 89 LEU A O 1
ATOM 694 N N . ALA A 1 90 ? 12.684 8.264 2.399 1.00 93.12 90 ALA A N 1
ATOM 695 C CA . ALA A 1 90 ? 11.653 7.631 3.216 1.00 93.12 90 ALA A CA 1
ATOM 696 C C . ALA A 1 90 ? 11.004 8.622 4.190 1.00 93.12 90 ALA A C 1
ATOM 698 O O . ALA A 1 90 ? 9.783 8.610 4.357 1.00 93.12 90 ALA A O 1
ATOM 699 N N . HIS A 1 91 ? 11.793 9.515 4.796 1.00 91.94 91 HIS A N 1
ATOM 700 C CA . HIS A 1 91 ? 11.270 10.574 5.653 1.00 91.94 91 HIS A CA 1
ATOM 701 C C . HIS A 1 91 ? 10.430 11.586 4.861 1.00 91.94 91 HIS A C 1
ATOM 703 O O . HIS A 1 91 ? 9.303 11.882 5.256 1.00 91.94 91 HIS A O 1
ATOM 709 N N . GLN A 1 92 ? 10.938 12.086 3.732 1.00 92.56 92 GLN A N 1
ATOM 710 C CA . GLN A 1 92 ? 10.258 13.083 2.903 1.00 92.56 92 GLN A CA 1
ATOM 711 C C . GLN A 1 92 ? 8.939 12.547 2.334 1.00 92.56 92 GLN A C 1
ATOM 713 O O . GLN A 1 92 ? 7.889 13.172 2.512 1.00 92.56 92 GLN A O 1
ATOM 718 N N . VAL A 1 93 ? 8.981 11.375 1.693 1.00 92.31 93 VAL A N 1
ATOM 719 C CA . VAL A 1 93 ? 7.800 10.716 1.121 1.00 92.31 93 VAL A CA 1
ATOM 720 C C . VAL A 1 93 ? 6.840 10.306 2.231 1.00 92.31 93 VAL A C 1
ATOM 722 O O . VAL A 1 93 ? 5.647 10.587 2.148 1.00 92.31 93 VAL A O 1
ATOM 725 N N . GLY A 1 94 ? 7.351 9.696 3.304 1.00 92.19 94 GLY A N 1
ATOM 726 C CA . GLY A 1 94 ? 6.539 9.253 4.433 1.00 92.19 94 GLY A CA 1
ATOM 727 C C . GLY A 1 94 ? 5.792 10.401 5.107 1.00 92.19 94 GLY A C 1
ATOM 728 O O . GLY A 1 94 ? 4.598 10.271 5.372 1.00 92.19 94 GLY A O 1
ATOM 729 N N . ARG A 1 95 ? 6.458 11.540 5.328 1.00 91.19 95 ARG A N 1
ATOM 730 C CA . ARG A 1 95 ? 5.824 12.749 5.866 1.00 91.19 95 ARG A CA 1
ATOM 731 C C . ARG A 1 95 ? 4.741 13.271 4.923 1.00 91.19 95 ARG A C 1
ATOM 733 O O . ARG A 1 95 ? 3.621 13.488 5.368 1.00 91.19 95 ARG A O 1
ATOM 740 N N . SER A 1 96 ? 5.055 13.404 3.633 1.00 91.81 96 SER A N 1
ATOM 741 C CA . SER A 1 96 ? 4.105 13.878 2.617 1.00 91.81 96 SER A CA 1
ATOM 742 C C . SER A 1 96 ? 2.845 12.999 2.546 1.00 91.81 96 SER A C 1
ATOM 744 O O . SER A 1 96 ? 1.730 13.515 2.499 1.00 91.81 96 SER A O 1
ATOM 746 N N . LEU A 1 97 ? 2.991 11.672 2.640 1.00 91.56 97 LEU A N 1
ATOM 747 C CA . LEU A 1 97 ? 1.858 10.738 2.676 1.00 91.56 97 LEU A CA 1
ATOM 748 C C . LEU A 1 97 ? 1.025 10.845 3.962 1.00 91.56 97 LEU A C 1
ATOM 750 O O . LEU A 1 97 ? -0.197 10.734 3.906 1.00 91.56 97 LEU A O 1
ATOM 754 N N . LEU A 1 98 ? 1.668 11.042 5.117 1.00 91.50 98 LEU A N 1
ATOM 755 C CA . LEU A 1 98 ? 0.989 11.124 6.414 1.00 91.50 98 LEU A CA 1
ATOM 756 C C . LEU A 1 98 ? 0.253 12.456 6.617 1.00 91.50 98 LEU A C 1
ATOM 758 O O . LEU A 1 98 ? -0.840 12.472 7.184 1.00 91.50 98 LEU A O 1
ATOM 762 N N . GLU A 1 99 ? 0.841 13.557 6.154 1.00 91.25 99 GLU A N 1
ATOM 763 C CA . GLU A 1 99 ? 0.246 14.900 6.199 1.00 91.25 99 GLU A CA 1
ATOM 764 C C . GLU A 1 99 ? -0.778 15.115 5.075 1.00 91.25 99 GLU A C 1
ATOM 766 O O . GLU A 1 99 ? -1.631 16.001 5.166 1.00 91.25 99 GLU A O 1
ATOM 771 N N . GLY A 1 100 ? -0.708 14.294 4.025 1.00 87.50 100 GLY A N 1
ATOM 772 C CA . GLY A 1 100 ? -1.601 14.345 2.882 1.00 87.50 100 GLY A CA 1
ATOM 773 C C . GLY A 1 100 ? -3.072 14.088 3.239 1.00 87.50 100 GLY A C 1
ATOM 774 O O . GLY A 1 100 ? -3.389 13.423 4.235 1.00 87.50 100 GLY A O 1
ATOM 775 N N . PRO A 1 101 ? -4.002 14.602 2.413 1.00 89.19 101 PRO A N 1
ATOM 776 C CA . PRO A 1 101 ? -5.424 14.381 2.613 1.00 89.19 101 PRO A CA 1
ATOM 777 C C . PRO A 1 101 ? -5.781 12.912 2.369 1.00 89.19 101 PRO A C 1
ATOM 779 O O . PRO A 1 101 ? -5.561 12.372 1.287 1.00 89.19 101 PRO A O 1
ATOM 782 N N . LEU A 1 102 ? -6.412 12.290 3.358 1.00 89.56 102 LEU A N 1
ATOM 783 C CA . LEU A 1 102 ? -7.016 10.971 3.256 1.00 89.56 102 LEU A CA 1
ATOM 784 C C . LEU A 1 102 ? -8.543 11.140 3.175 1.00 89.56 102 LEU A C 1
ATOM 786 O O . LEU A 1 102 ? -9.180 11.497 4.178 1.00 89.56 102 LEU A O 1
ATOM 790 N N . PRO A 1 103 ? -9.152 10.942 1.991 1.00 89.94 103 PRO A N 1
ATOM 791 C CA . PRO A 1 103 ? -10.589 11.095 1.838 1.00 89.94 103 PRO A CA 1
ATOM 792 C C . PRO A 1 103 ? -11.321 9.983 2.592 1.00 89.94 103 PRO A C 1
ATOM 794 O O . PRO A 1 103 ? -10.994 8.804 2.474 1.00 89.94 103 PRO A O 1
ATOM 797 N N . LEU A 1 104 ? -12.347 10.369 3.342 1.00 90.94 104 LEU A N 1
ATOM 798 C CA . LEU A 1 104 ? -13.355 9.483 3.911 1.00 90.94 104 LEU A CA 1
ATOM 799 C C . LEU A 1 104 ? -14.727 9.915 3.360 1.00 90.94 104 LEU A C 1
ATOM 801 O O . LEU A 1 104 ? -14.901 11.072 2.965 1.00 90.94 104 LEU A O 1
ATOM 805 N N . PRO A 1 105 ? -15.753 9.053 3.364 1.00 87.56 105 PRO A N 1
ATOM 806 C CA . PRO A 1 105 ? -17.090 9.468 2.958 1.00 87.56 105 PRO A CA 1
ATOM 807 C C . PRO A 1 105 ? -17.585 10.689 3.754 1.00 87.56 105 PRO A C 1
ATOM 809 O O . PRO A 1 105 ? -17.766 10.638 4.972 1.00 87.56 105 PRO A O 1
ATOM 812 N N . GLY A 1 106 ? -17.776 11.809 3.051 1.00 85.31 106 GLY A N 1
ATOM 813 C CA . GLY A 1 106 ? -18.282 13.066 3.609 1.00 85.31 106 GLY A CA 1
ATOM 814 C C . GLY A 1 106 ? -17.289 13.890 4.440 1.00 85.31 106 GLY A C 1
ATOM 815 O O . GLY A 1 106 ? -17.718 14.851 5.078 1.00 85.31 106 GLY A O 1
ATOM 816 N N . ARG A 1 107 ? -15.993 13.542 4.480 1.00 91.50 107 ARG A N 1
ATOM 817 C CA . ARG A 1 107 ? -14.956 14.344 5.160 1.00 91.50 107 ARG A CA 1
ATOM 818 C C . ARG A 1 107 ? -13.548 14.020 4.665 1.00 91.50 107 ARG A C 1
ATOM 820 O O . ARG A 1 107 ? -13.307 12.958 4.110 1.00 91.50 107 ARG A O 1
ATOM 827 N N . THR A 1 108 ? -12.593 14.875 4.996 1.00 92.75 108 THR A N 1
ATOM 828 C CA . THR A 1 108 ? -11.167 14.603 4.785 1.00 92.75 108 THR A CA 1
ATOM 829 C C . THR A 1 108 ? -10.451 14.680 6.124 1.00 92.75 108 THR A C 1
ATOM 831 O O . THR A 1 108 ? -10.722 15.583 6.915 1.00 92.75 108 THR A O 1
ATOM 834 N N . VAL A 1 109 ? -9.569 13.720 6.389 1.00 93.88 109 VAL A N 1
ATOM 835 C CA . VAL A 1 109 ? -8.663 13.714 7.550 1.00 93.88 109 VAL A CA 1
ATOM 836 C C . VAL A 1 109 ? -7.229 13.589 7.050 1.00 93.88 109 VAL A C 1
ATOM 838 O O . VAL A 1 109 ? -7.031 13.192 5.904 1.00 93.88 109 VAL A O 1
ATOM 841 N N . SER A 1 110 ? -6.227 13.899 7.869 1.00 93.69 110 SER A N 1
ATOM 842 C CA . SER A 1 110 ? -4.864 13.470 7.543 1.00 93.69 110 SER A CA 1
ATOM 843 C C . SER A 1 110 ? -4.687 11.989 7.894 1.00 93.69 110 SER A C 1
ATOM 845 O O . SER A 1 110 ? -5.340 11.456 8.802 1.00 93.69 110 SER A O 1
ATOM 847 N N . ALA A 1 111 ? -3.798 11.306 7.177 1.00 92.00 111 ALA A N 1
ATOM 848 C CA . ALA A 1 111 ? -3.414 9.940 7.517 1.00 92.00 111 ALA A CA 1
ATOM 849 C C . ALA A 1 111 ? -2.770 9.862 8.915 1.00 92.00 111 ALA A C 1
ATOM 851 O O . ALA A 1 111 ? -3.044 8.923 9.666 1.00 92.00 111 ALA A O 1
ATOM 852 N N . ALA A 1 112 ? -1.974 10.869 9.287 1.00 91.56 112 ALA A N 1
ATOM 853 C CA . ALA A 1 112 ? -1.386 11.000 10.616 1.00 91.56 112 ALA A CA 1
ATOM 854 C C . ALA A 1 112 ? -2.457 11.044 11.718 1.00 91.56 112 ALA A C 1
ATOM 856 O O . ALA A 1 112 ? -2.363 10.290 12.689 1.00 91.56 112 ALA A O 1
ATOM 857 N N . ASP A 1 113 ? -3.499 11.864 11.552 1.00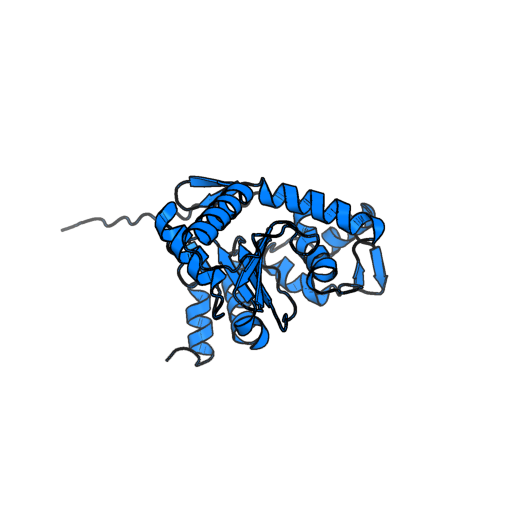 93.19 113 ASP A N 1
ATOM 858 C CA . ASP A 1 113 ? -4.585 11.979 12.533 1.00 93.19 113 ASP A CA 1
ATOM 859 C C . ASP A 1 113 ? -5.356 10.667 12.674 1.00 93.19 113 ASP A C 1
ATOM 861 O O . ASP A 1 113 ? -5.669 10.247 13.790 1.00 93.19 113 ASP A O 1
ATOM 865 N N . LEU A 1 114 ? -5.634 9.989 11.554 1.00 94.19 114 LEU A N 1
ATOM 866 C CA . LEU A 1 114 ? -6.323 8.700 11.565 1.00 94.19 114 LEU A CA 1
ATOM 867 C C . LEU A 1 114 ? -5.515 7.637 12.320 1.00 94.19 114 LEU A C 1
ATOM 869 O O . LEU A 1 114 ? -6.075 6.933 13.161 1.00 94.19 114 LEU A O 1
ATOM 873 N N . LEU A 1 115 ? -4.212 7.523 12.042 1.00 92.75 115 LEU A N 1
ATOM 874 C CA . LEU A 1 115 ? -3.339 6.546 12.700 1.00 92.75 115 LEU A CA 1
ATOM 875 C C . LEU A 1 115 ? -3.110 6.880 14.178 1.00 92.75 115 LEU A C 1
ATOM 877 O O . LEU A 1 115 ? -3.100 5.974 15.011 1.00 92.75 115 LEU A O 1
ATOM 881 N N . SER A 1 116 ? -2.987 8.166 14.516 1.00 91.62 116 SER A N 1
ATOM 882 C CA . SER A 1 116 ? -2.878 8.638 15.900 1.00 91.62 116 SER A CA 1
ATOM 883 C C . SER A 1 116 ? -4.134 8.289 16.706 1.00 91.62 116 SER A C 1
ATOM 885 O O . SER A 1 116 ? -4.050 7.625 17.742 1.00 91.62 116 SER A O 1
ATOM 887 N N . ALA A 1 117 ? -5.318 8.628 16.186 1.00 93.12 117 ALA A N 1
ATOM 888 C CA . ALA A 1 117 ? -6.591 8.298 16.820 1.00 93.12 117 ALA A CA 1
ATOM 889 C C . ALA A 1 117 ? -6.810 6.779 16.930 1.00 93.12 117 ALA A C 1
ATOM 891 O O . ALA A 1 117 ? -7.308 6.295 17.948 1.00 93.12 117 ALA A O 1
ATOM 892 N N . PHE A 1 118 ? -6.387 6.012 15.922 1.00 93.44 118 PHE A N 1
ATOM 893 C CA . PHE A 1 118 ? -6.436 4.555 15.976 1.00 93.44 118 PHE A CA 1
ATOM 894 C C . PHE A 1 118 ? -5.488 3.971 17.036 1.00 93.44 118 PHE A C 1
ATOM 896 O O . PHE A 1 118 ? -5.862 3.041 17.751 1.00 93.44 118 PHE A O 1
ATOM 903 N N . SER A 1 119 ? -4.286 4.533 17.194 1.00 90.12 119 SER A N 1
ATOM 904 C CA . SER A 1 119 ? -3.352 4.126 18.250 1.00 90.12 119 SER A CA 1
ATOM 905 C C . SER A 1 119 ? -3.934 4.370 19.645 1.00 90.12 119 SER A C 1
ATOM 907 O O . SER A 1 119 ? -3.814 3.503 20.508 1.00 90.12 119 SER A O 1
ATOM 909 N N . ILE A 1 120 ? -4.591 5.515 19.864 1.00 89.94 120 ILE A N 1
ATOM 910 C CA . ILE A 1 120 ? -5.285 5.818 21.128 1.00 89.94 120 ILE A CA 1
ATOM 911 C C . ILE A 1 120 ? -6.399 4.794 21.372 1.00 89.94 120 ILE A C 1
ATOM 913 O O . ILE A 1 120 ? -6.444 4.173 22.432 1.00 89.94 120 ILE A O 1
ATOM 917 N N . TYR A 1 121 ? -7.236 4.541 20.361 1.00 91.69 121 TYR A N 1
ATOM 918 C CA . TYR A 1 121 ? -8.300 3.539 20.438 1.00 91.69 121 TYR A CA 1
ATOM 919 C C . TYR A 1 121 ? -7.778 2.157 20.859 1.00 91.69 121 TYR A C 1
ATOM 921 O O . TYR A 1 121 ? -8.360 1.513 21.729 1.00 91.69 121 TYR A O 1
ATOM 929 N N . LEU A 1 122 ? -6.666 1.700 20.274 1.00 87.94 122 LEU A N 1
ATOM 930 C CA . LEU A 1 122 ? -6.061 0.405 20.598 1.00 87.94 122 LEU A CA 1
ATOM 931 C C . LEU A 1 122 ? -5.541 0.324 22.041 1.00 87.94 122 LEU A C 1
ATOM 933 O O . LEU A 1 122 ? -5.647 -0.736 22.665 1.00 87.94 122 LEU A O 1
ATOM 937 N N . GLN A 1 123 ? -5.001 1.427 22.568 1.00 84.88 123 GLN A N 1
ATOM 938 C CA . GLN A 1 123 ? -4.551 1.522 23.960 1.00 84.88 123 GLN A CA 1
ATOM 939 C C . GLN A 1 123 ? -5.732 1.422 24.934 1.00 84.88 123 GLN A C 1
ATOM 941 O O . GLN A 1 123 ? -5.652 0.693 25.921 1.00 84.88 123 GLN A O 1
ATOM 946 N N . GLU A 1 124 ? -6.848 2.090 24.635 1.00 87.31 124 GLU A N 1
ATOM 947 C CA . GLU A 1 124 ? -8.046 2.087 25.487 1.00 87.31 124 GLU A CA 1
ATOM 948 C C . GLU A 1 124 ? -8.674 0.696 25.621 1.00 87.31 124 GLU A C 1
ATOM 950 O O . GLU A 1 124 ? -9.114 0.303 26.701 1.00 87.31 124 GLU A O 1
ATOM 955 N N . ILE A 1 125 ? -8.680 -0.086 24.540 1.00 84.19 125 ILE A N 1
ATOM 956 C CA . ILE A 1 125 ? -9.268 -1.432 24.541 1.00 84.19 125 ILE A CA 1
ATOM 957 C C . ILE A 1 125 ? -8.304 -2.523 25.033 1.00 84.19 125 ILE A C 1
ATOM 959 O O . ILE A 1 125 ? -8.665 -3.698 25.008 1.00 84.19 125 ILE A O 1
ATOM 963 N N . SER A 1 126 ? -7.090 -2.158 25.476 1.00 68.44 126 SER A N 1
ATOM 964 C CA . SER A 1 126 ? -6.069 -3.073 26.026 1.00 68.44 126 SER A CA 1
ATOM 965 C C . SER A 1 126 ? -5.766 -4.298 25.143 1.00 68.44 126 SER A C 1
ATOM 967 O O . SER A 1 126 ? -5.382 -5.353 25.642 1.00 68.44 126 SER A O 1
ATOM 969 N N . CYS A 1 127 ? -5.972 -4.187 23.826 1.00 62.34 127 CYS A N 1
ATOM 970 C CA . CYS A 1 127 ? -5.818 -5.309 22.893 1.00 62.34 127 CYS A CA 1
ATOM 971 C C . CYS A 1 127 ? -4.372 -5.501 22.416 1.00 62.34 127 CYS A C 1
ATOM 973 O O . CYS A 1 127 ? -4.056 -6.540 21.843 1.00 62.34 127 CYS A O 1
ATOM 975 N N . LEU A 1 128 ? -3.490 -4.528 22.656 1.00 62.59 128 LEU A N 1
ATOM 976 C CA . LEU A 1 128 ? -2.066 -4.634 22.353 1.00 62.59 128 LEU A CA 1
ATOM 977 C C . LEU A 1 128 ? -1.280 -4.706 23.664 1.00 62.59 128 LEU A C 1
ATOM 979 O O . LEU A 1 128 ? -1.586 -3.993 24.621 1.00 62.59 128 LEU A O 1
ATOM 983 N N . GLY A 1 129 ? -0.274 -5.584 23.714 1.00 54.59 129 GLY A N 1
ATOM 984 C CA . GLY A 1 129 ? 0.677 -5.621 24.826 1.00 54.59 129 GLY A CA 1
ATOM 985 C C . GLY A 1 129 ? 1.438 -4.290 24.964 1.00 54.59 129 GLY A C 1
ATOM 986 O O . GLY A 1 129 ? 1.257 -3.392 24.146 1.00 54.59 129 GLY A O 1
ATOM 987 N N . PRO A 1 130 ? 2.341 -4.142 25.948 1.00 45.72 130 PRO A N 1
ATOM 988 C CA . PRO A 1 130 ? 3.074 -2.892 26.213 1.00 45.72 130 PRO A CA 1
ATOM 989 C C . PRO A 1 130 ? 3.982 -2.364 25.071 1.00 45.72 130 PRO A C 1
ATOM 991 O O . PRO A 1 130 ? 4.730 -1.412 25.277 1.00 45.72 130 PRO A O 1
ATOM 994 N N . GLY A 1 131 ? 3.916 -2.924 23.860 1.00 47.91 131 GLY A N 1
ATOM 995 C CA . GLY A 1 131 ? 4.489 -2.354 22.642 1.00 47.91 131 GLY A CA 1
ATOM 996 C C . GLY A 1 131 ? 3.496 -1.409 21.966 1.00 47.91 131 GLY A C 1
ATOM 997 O O . GLY A 1 131 ? 2.710 -1.833 21.121 1.00 47.91 131 GLY A O 1
ATOM 998 N N . GLY A 1 132 ? 3.523 -0.133 22.358 1.00 48.88 132 GLY A N 1
ATOM 999 C CA . GLY A 1 132 ? 2.805 0.937 21.661 1.00 48.88 132 GLY A CA 1
ATOM 1000 C C . GLY A 1 132 ? 3.263 1.095 20.207 1.00 48.88 132 GLY A C 1
ATOM 1001 O O . GLY A 1 132 ? 4.256 0.498 19.791 1.00 48.88 132 GLY A O 1
ATOM 1002 N N . ALA A 1 133 ? 2.533 1.901 19.432 1.00 51.72 133 ALA A N 1
ATOM 1003 C CA . ALA A 1 133 ? 2.861 2.149 18.036 1.00 51.72 133 ALA A CA 1
ATOM 1004 C C . ALA A 1 133 ? 4.302 2.667 17.895 1.00 51.72 133 ALA A C 1
ATOM 1006 O O . ALA A 1 133 ? 4.625 3.753 18.375 1.00 51.72 133 ALA A O 1
ATOM 1007 N N . ALA A 1 134 ? 5.174 1.881 17.264 1.00 50.66 134 ALA A N 1
ATOM 1008 C CA . ALA A 1 134 ? 6.546 2.284 16.989 1.00 50.66 134 ALA A CA 1
ATOM 1009 C C . ALA A 1 134 ? 6.619 2.828 15.560 1.00 50.66 134 ALA A C 1
ATOM 1011 O O . ALA A 1 134 ? 6.270 2.131 14.603 1.00 50.66 134 ALA A O 1
ATOM 1012 N N . VAL A 1 135 ? 7.069 4.076 15.423 1.00 51.03 135 VAL A N 1
ATOM 1013 C CA . VAL A 1 135 ? 7.469 4.650 14.135 1.00 51.03 135 VAL A CA 1
ATOM 1014 C C . VAL A 1 135 ? 8.950 4.327 13.956 1.00 51.03 135 VAL A C 1
ATOM 1016 O O . VAL A 1 135 ? 9.785 4.823 14.709 1.00 51.03 135 VAL A O 1
ATOM 1019 N N . GLY A 1 136 ? 9.266 3.445 13.012 1.00 55.03 136 GLY A N 1
ATOM 1020 C CA . GLY A 1 136 ? 10.634 3.060 12.658 1.00 55.03 136 GLY A CA 1
ATOM 1021 C C . GLY A 1 136 ? 10.908 3.296 11.173 1.00 55.03 136 GLY A C 1
ATOM 1022 O O . GLY A 1 136 ? 9.989 3.558 10.400 1.00 55.03 136 GLY A O 1
ATOM 1023 N N . GLU A 1 137 ? 12.165 3.170 10.745 1.00 55.84 137 GLU A N 1
ATOM 1024 C CA . GLU A 1 137 ? 12.544 3.314 9.325 1.00 55.84 137 GLU A CA 1
ATOM 1025 C C . GLU A 1 137 ? 11.799 2.323 8.409 1.00 55.84 137 GLU A C 1
ATOM 1027 O O . GLU A 1 137 ? 11.465 2.647 7.271 1.00 55.84 137 GLU A O 1
ATOM 1032 N N . THR A 1 138 ? 11.443 1.143 8.928 1.00 60.19 138 THR A N 1
ATOM 1033 C CA . THR A 1 138 ? 10.654 0.115 8.226 1.00 60.19 138 THR A CA 1
ATOM 1034 C C . THR A 1 138 ? 9.162 0.452 8.101 1.00 60.19 138 THR A C 1
ATOM 1036 O O . THR A 1 138 ? 8.423 -0.255 7.422 1.00 60.19 138 THR A O 1
ATOM 1039 N N . THR A 1 139 ? 8.698 1.534 8.733 1.00 71.00 139 THR A N 1
ATOM 1040 C CA . THR A 1 139 ? 7.279 1.926 8.825 1.00 71.00 139 THR A CA 1
ATOM 1041 C C . THR A 1 139 ? 7.018 3.280 8.179 1.00 71.00 139 THR A C 1
ATOM 1043 O O . THR A 1 139 ? 6.061 3.968 8.542 1.00 71.00 139 THR A O 1
ATOM 1046 N N . TRP A 1 140 ? 7.895 3.709 7.270 1.00 85.69 140 TRP A N 1
ATOM 1047 C CA . TRP A 1 140 ? 7.790 5.011 6.628 1.00 85.69 140 TRP A CA 1
ATOM 1048 C C . TRP A 1 140 ? 6.407 5.174 5.969 1.00 85.69 140 TRP A C 1
ATOM 1050 O O . TRP A 1 140 ? 5.865 4.256 5.340 1.00 85.69 140 TRP A O 1
ATOM 1060 N N . GLY A 1 141 ? 5.785 6.334 6.187 1.00 87.25 141 GLY A N 1
ATOM 1061 C CA . GLY A 1 141 ? 4.414 6.592 5.743 1.00 87.25 141 GLY A CA 1
ATOM 1062 C C . GLY A 1 141 ? 3.344 5.754 6.458 1.00 87.25 141 GLY A C 1
ATOM 1063 O O . GLY A 1 141 ? 2.313 5.473 5.859 1.00 87.25 141 GLY A O 1
ATOM 1064 N N . GLY A 1 142 ? 3.572 5.292 7.691 1.00 91.19 142 GLY A N 1
ATOM 1065 C CA . GLY A 1 142 ? 2.626 4.440 8.417 1.00 91.19 142 GLY A CA 1
ATOM 1066 C C . GLY A 1 142 ? 2.955 4.254 9.899 1.00 91.19 142 GLY A C 1
ATOM 1067 O O . GLY A 1 142 ? 3.658 5.062 10.504 1.00 91.19 142 GLY A O 1
ATOM 1068 N N . ALA A 1 143 ? 2.432 3.175 10.481 1.00 89.75 143 ALA A N 1
ATOM 1069 C CA . ALA A 1 143 ? 2.653 2.790 11.873 1.00 89.75 143 ALA A CA 1
ATOM 1070 C C . ALA A 1 143 ? 2.793 1.266 12.023 1.00 89.75 143 ALA A C 1
ATOM 1072 O O . ALA A 1 143 ? 2.156 0.502 11.293 1.00 89.75 143 ALA A O 1
ATOM 1073 N N . THR A 1 144 ? 3.598 0.828 12.997 1.00 88.81 144 THR A N 1
ATOM 1074 C CA . THR A 1 144 ? 3.652 -0.578 13.433 1.00 88.81 144 THR A CA 1
ATOM 1075 C C . THR A 1 144 ? 2.867 -0.783 14.708 1.00 88.81 144 THR A C 1
ATOM 1077 O O . THR A 1 144 ? 2.975 0.009 15.636 1.00 88.81 144 THR A O 1
ATOM 1080 N N . PHE A 1 145 ? 2.157 -1.901 14.778 1.00 86.75 145 PHE A N 1
ATOM 1081 C CA . PHE A 1 145 ? 1.445 -2.383 15.951 1.00 86.75 145 PHE A CA 1
ATOM 1082 C C . PHE A 1 145 ? 1.876 -3.819 16.268 1.00 86.75 145 PHE A C 1
ATOM 1084 O O . PHE A 1 145 ? 2.218 -4.585 15.364 1.00 86.75 145 PHE A O 1
ATOM 1091 N N . CYS A 1 146 ? 1.823 -4.200 17.544 1.00 83.50 146 CYS A N 1
ATOM 1092 C CA . CYS A 1 146 ? 2.194 -5.539 18.005 1.00 83.50 146 CYS A CA 1
ATOM 1093 C C . CYS A 1 146 ? 1.006 -6.221 18.687 1.00 83.50 146 CYS A C 1
ATOM 1095 O O . CYS A 1 146 ? 0.531 -5.746 19.719 1.00 83.50 146 CYS A O 1
ATOM 1097 N N . ALA A 1 147 ? 0.562 -7.352 18.138 1.00 80.75 147 ALA A N 1
ATOM 1098 C CA . ALA A 1 147 ? -0.456 -8.206 18.745 1.00 80.75 147 ALA A CA 1
ATOM 1099 C C . ALA A 1 147 ? 0.133 -9.612 18.941 1.00 80.75 147 ALA A C 1
ATOM 1101 O O . ALA A 1 147 ? 0.461 -10.312 17.978 1.00 80.75 147 ALA A O 1
ATOM 1102 N N . GLY A 1 148 ? 0.344 -10.002 20.202 1.00 79.81 148 GLY A N 1
ATOM 1103 C CA . GLY A 1 148 ? 1.128 -11.192 20.538 1.00 79.81 148 GLY A CA 1
ATOM 1104 C C . GLY A 1 148 ? 2.575 -11.079 20.042 1.00 79.81 148 GLY A C 1
ATOM 1105 O O . GLY A 1 148 ? 3.238 -10.074 20.283 1.00 79.81 148 GLY A O 1
ATOM 1106 N N . GLU A 1 149 ? 3.055 -12.109 19.343 1.00 81.00 149 GLU A N 1
ATOM 1107 C CA . GLU A 1 149 ? 4.415 -12.169 18.777 1.00 81.00 149 GLU A CA 1
ATOM 1108 C C . GLU A 1 149 ? 4.513 -11.599 17.352 1.00 81.00 149 GLU A C 1
ATOM 1110 O O . GLU A 1 149 ? 5.604 -11.531 16.790 1.00 81.00 149 GLU A O 1
ATOM 1115 N N . ARG A 1 150 ? 3.389 -11.206 16.737 1.00 84.50 150 ARG A N 1
ATOM 1116 C CA . ARG A 1 150 ? 3.356 -10.794 15.327 1.00 84.50 150 ARG A CA 1
ATOM 1117 C C . ARG A 1 150 ? 3.363 -9.283 15.168 1.00 84.50 150 ARG A C 1
ATOM 1119 O O . ARG A 1 150 ? 2.691 -8.553 15.902 1.00 84.50 150 ARG A O 1
ATOM 1126 N N . GLN A 1 151 ? 4.080 -8.832 14.144 1.00 88.44 151 GLN A N 1
ATOM 1127 C CA . GLN A 1 151 ? 4.108 -7.431 13.743 1.00 88.44 151 GLN A CA 1
ATOM 1128 C C . GLN A 1 151 ? 2.991 -7.128 12.743 1.00 88.44 151 GLN A C 1
ATOM 1130 O O . GLN A 1 151 ? 2.668 -7.928 11.863 1.00 88.44 151 GLN A O 1
ATOM 1135 N N . HIS A 1 152 ? 2.389 -5.953 12.886 1.00 90.56 152 HIS A N 1
ATOM 1136 C CA . HIS A 1 152 ? 1.325 -5.465 12.022 1.00 90.56 152 HIS A CA 1
ATOM 1137 C C . HIS A 1 152 ? 1.673 -4.070 11.525 1.00 90.56 152 HIS A C 1
ATOM 1139 O O . HIS A 1 152 ? 1.678 -3.113 12.294 1.00 90.56 152 HIS A O 1
ATOM 1145 N N . TYR A 1 153 ? 1.914 -3.951 10.230 1.00 91.31 153 TYR A N 1
ATOM 1146 C CA . TYR A 1 153 ? 2.160 -2.679 9.574 1.00 91.31 153 TYR A CA 1
ATOM 1147 C C . TYR A 1 153 ? 0.848 -2.130 9.028 1.00 91.31 153 TYR A C 1
ATOM 1149 O O . TYR A 1 153 ? 0.161 -2.810 8.268 1.00 91.31 153 TYR A O 1
ATOM 1157 N N . VAL A 1 154 ? 0.505 -0.897 9.393 1.00 93.12 154 VAL A N 1
ATOM 1158 C CA . VAL A 1 154 ? -0.547 -0.123 8.727 1.00 93.12 154 VAL A CA 1
ATOM 1159 C C . VAL A 1 154 ? 0.136 1.012 7.981 1.00 93.12 154 VAL A C 1
ATOM 1161 O O . VAL A 1 154 ? 0.623 1.964 8.588 1.00 93.12 154 VAL A O 1
ATOM 1164 N N . LEU A 1 155 ? 0.220 0.871 6.664 1.00 92.94 155 LEU A N 1
ATOM 1165 C CA . LEU A 1 155 ? 0.992 1.732 5.776 1.00 92.94 155 LEU A CA 1
ATOM 1166 C C . LEU A 1 155 ? 0.053 2.561 4.911 1.00 92.94 155 LEU A C 1
ATOM 1168 O O . LEU A 1 155 ? -0.927 2.036 4.390 1.00 92.94 155 LEU A O 1
ATOM 1172 N N . VAL A 1 156 ? 0.364 3.834 4.711 1.00 92.44 156 VAL A N 1
ATOM 1173 C CA . VAL A 1 156 ? -0.322 4.697 3.748 1.00 92.44 156 VAL A CA 1
ATOM 1174 C C . VAL A 1 156 ? 0.496 4.735 2.475 1.00 92.44 156 VAL A C 1
ATOM 1176 O O . VAL A 1 156 ? 1.700 4.991 2.515 1.00 92.44 156 VAL A O 1
ATOM 1179 N N . ARG A 1 157 ? -0.132 4.431 1.341 1.00 91.31 157 ARG A N 1
ATOM 1180 C CA . ARG A 1 157 ? 0.536 4.399 0.037 1.00 91.31 157 ARG A CA 1
ATOM 1181 C C . ARG A 1 157 ? -0.330 5.076 -1.025 1.00 91.31 157 ARG A C 1
ATOM 1183 O O . ARG A 1 157 ? -1.556 5.023 -0.934 1.00 91.31 157 ARG A O 1
ATOM 1190 N N . PRO A 1 158 ? 0.292 5.684 -2.046 1.00 86.00 158 PRO A N 1
ATOM 1191 C CA . PRO A 1 158 ? -0.432 6.335 -3.142 1.00 86.00 158 PRO A CA 1
ATOM 1192 C C . PRO A 1 158 ? -1.214 5.345 -4.022 1.00 86.00 158 PRO A C 1
ATOM 1194 O O . PRO A 1 158 ? -2.182 5.727 -4.672 1.00 86.00 158 PRO A O 1
ATOM 1197 N N . PHE A 1 159 ? -0.806 4.076 -4.041 1.00 84.62 159 PHE A N 1
ATOM 1198 C CA . PHE A 1 159 ? -1.425 2.986 -4.791 1.00 84.62 159 PHE A CA 1
ATOM 1199 C C . PHE A 1 159 ? -1.097 1.644 -4.114 1.00 84.62 159 PHE A C 1
ATOM 1201 O O . PHE A 1 159 ? -0.213 1.605 -3.247 1.00 84.62 159 PHE A O 1
ATOM 1208 N N . PRO A 1 160 ? -1.790 0.541 -4.457 1.00 81.38 160 PRO A N 1
ATOM 1209 C CA . PRO A 1 160 ? -1.482 -0.770 -3.897 1.00 81.38 160 PRO A CA 1
ATOM 1210 C C . PRO A 1 160 ? -0.057 -1.199 -4.261 1.00 81.38 160 PRO A C 1
ATOM 1212 O O . PRO A 1 160 ? 0.238 -1.540 -5.405 1.00 81.38 160 PRO A O 1
ATOM 1215 N N . VAL A 1 161 ? 0.826 -1.211 -3.264 1.00 74.00 161 VAL A N 1
ATOM 1216 C CA . VAL A 1 161 ? 2.162 -1.797 -3.381 1.00 74.00 161 VAL A CA 1
ATOM 1217 C C . VAL A 1 161 ? 2.043 -3.282 -3.061 1.00 74.00 161 VAL A C 1
ATOM 1219 O O . VAL A 1 161 ? 1.575 -3.658 -1.985 1.00 74.00 161 VAL A O 1
ATOM 1222 N N . LEU A 1 162 ? 2.424 -4.146 -4.004 1.00 69.31 162 LEU A N 1
ATOM 1223 C CA . LEU A 1 162 ? 2.454 -5.583 -3.752 1.00 69.31 162 LEU A CA 1
ATOM 1224 C C . LEU A 1 162 ? 3.802 -5.978 -3.170 1.00 69.31 162 LEU A C 1
ATOM 1226 O O . LEU A 1 162 ? 4.838 -5.895 -3.822 1.00 69.31 162 LEU A O 1
ATOM 1230 N N . PHE A 1 163 ? 3.764 -6.429 -1.924 1.00 68.94 163 PHE A N 1
ATOM 1231 C CA . PHE A 1 163 ? 4.935 -6.887 -1.199 1.00 68.94 163 PHE A CA 1
ATOM 1232 C C . PHE A 1 163 ? 5.234 -8.357 -1.507 1.00 68.94 163 PHE A C 1
ATOM 1234 O O . PHE A 1 163 ? 4.336 -9.161 -1.783 1.00 68.94 163 PHE A O 1
ATOM 1241 N N . GLY A 1 164 ? 6.503 -8.746 -1.377 1.00 68.38 164 GLY A N 1
ATOM 1242 C CA . GLY A 1 164 ? 6.835 -10.145 -1.127 1.00 68.38 164 GLY A CA 1
ATOM 1243 C C . GLY A 1 164 ? 6.152 -10.637 0.161 1.00 68.38 164 GLY A C 1
ATOM 1244 O O . GLY A 1 164 ? 5.770 -9.831 1.012 1.00 68.38 164 GLY A O 1
ATOM 1245 N N . PRO A 1 165 ? 5.945 -11.952 0.327 1.00 68.81 165 PRO A N 1
ATOM 1246 C CA . PRO A 1 165 ? 5.356 -12.467 1.554 1.00 68.81 165 PRO A CA 1
ATOM 1247 C C . PRO A 1 165 ? 6.268 -12.210 2.758 1.00 68.81 165 PRO A C 1
ATOM 1249 O O . PRO A 1 165 ? 7.449 -12.548 2.723 1.00 68.81 165 PRO A O 1
ATOM 1252 N N . LEU A 1 166 ? 5.700 -11.664 3.834 1.00 78.69 166 LEU A N 1
ATOM 1253 C CA . LEU A 1 166 ? 6.371 -11.549 5.127 1.00 78.69 166 LEU A CA 1
ATOM 1254 C C . LEU A 1 166 ? 5.990 -12.756 5.988 1.00 78.69 166 LEU A C 1
ATOM 1256 O O . LEU A 1 166 ? 4.807 -13.067 6.132 1.00 78.69 166 LEU A O 1
ATOM 1260 N N . VAL A 1 167 ? 6.990 -13.458 6.524 1.00 74.31 167 VAL A N 1
ATOM 1261 C CA . VAL A 1 167 ? 6.782 -14.715 7.267 1.00 74.31 167 VAL A CA 1
ATOM 1262 C C . VAL A 1 167 ? 6.120 -14.460 8.627 1.00 74.31 167 VAL A C 1
ATOM 1264 O O . VAL A 1 167 ? 5.188 -15.177 8.985 1.00 74.31 167 VAL A O 1
ATOM 1267 N N . ASP A 1 168 ? 6.515 -13.385 9.317 1.00 83.06 168 ASP A N 1
ATOM 1268 C CA . ASP A 1 168 ? 6.111 -13.097 10.705 1.00 83.06 168 ASP A CA 1
ATOM 1269 C C . ASP A 1 168 ? 5.394 -11.749 10.876 1.00 83.06 168 ASP A C 1
ATOM 1271 O O . ASP A 1 168 ? 5.312 -11.194 11.976 1.00 83.06 168 ASP A O 1
ATOM 1275 N N . ALA A 1 169 ? 4.840 -11.213 9.786 1.00 88.62 169 ALA A N 1
ATOM 1276 C CA . ALA A 1 169 ? 4.146 -9.936 9.818 1.00 88.62 169 ALA A CA 1
ATOM 1277 C C . ALA A 1 169 ? 2.912 -9.884 8.919 1.00 88.62 169 ALA A C 1
ATOM 1279 O O . ALA A 1 169 ? 2.779 -10.617 7.937 1.00 88.62 169 ALA A O 1
ATOM 1280 N N . PHE A 1 170 ? 2.020 -8.961 9.260 1.00 91.31 170 PHE A N 1
ATOM 1281 C CA . PHE A 1 170 ? 0.909 -8.547 8.418 1.00 91.31 170 PHE A CA 1
ATOM 1282 C C . PHE A 1 170 ? 1.130 -7.123 7.929 1.00 91.31 170 PHE A C 1
ATOM 1284 O O . PHE A 1 170 ? 1.594 -6.271 8.682 1.00 91.31 170 PHE A O 1
ATOM 1291 N N . VAL A 1 171 ? 0.726 -6.855 6.696 1.00 92.06 171 VAL A N 1
ATOM 1292 C CA . VAL A 1 171 ? 0.732 -5.528 6.095 1.00 92.06 171 VAL A CA 1
ATOM 1293 C C . VAL A 1 171 ? -0.686 -5.187 5.676 1.00 92.06 171 VAL A C 1
ATOM 1295 O O . VAL A 1 171 ? -1.321 -5.921 4.921 1.00 92.06 171 VAL A O 1
ATOM 1298 N N . LEU A 1 172 ? -1.172 -4.060 6.169 1.00 93.56 172 LEU A N 1
ATOM 1299 C CA . LEU A 1 172 ? -2.358 -3.389 5.682 1.00 93.56 172 LEU A CA 1
ATOM 1300 C C . LEU A 1 172 ? -1.928 -2.108 4.980 1.00 93.56 172 LEU A C 1
ATOM 1302 O O . LEU A 1 172 ? -1.318 -1.239 5.599 1.00 93.56 172 LEU A O 1
ATOM 1306 N N . THR A 1 173 ? -2.311 -1.962 3.721 1.00 93.38 173 THR A N 1
ATOM 1307 C CA . THR A 1 173 ? -2.070 -0.743 2.956 1.00 93.38 173 THR A CA 1
ATOM 1308 C C . THR A 1 173 ? -3.358 0.061 2.814 1.00 93.38 173 THR A C 1
ATOM 1310 O O . THR A 1 173 ? -4.314 -0.383 2.175 1.00 93.38 173 THR A O 1
ATOM 1313 N N . LEU A 1 174 ? -3.374 1.259 3.396 1.00 94.00 174 LEU A N 1
ATOM 1314 C CA . LEU A 1 174 ? -4.365 2.295 3.135 1.00 94.00 174 LEU A CA 1
ATOM 1315 C C . LEU A 1 174 ? -3.967 3.003 1.840 1.00 94.00 174 LEU A C 1
ATOM 1317 O O . LEU A 1 174 ? -2.964 3.717 1.801 1.00 94.00 174 LEU A O 1
ATOM 1321 N N . CYS A 1 175 ? -4.713 2.760 0.771 1.00 91.88 175 CYS A N 1
ATOM 1322 C CA . CYS A 1 175 ? -4.423 3.328 -0.540 1.00 91.88 175 CYS A CA 1
ATOM 1323 C C . CYS A 1 175 ? -5.700 3.446 -1.376 1.00 91.88 175 CYS A C 1
ATOM 1325 O O . CYS A 1 175 ? -6.617 2.636 -1.208 1.00 91.88 175 CYS A O 1
ATOM 1327 N N . PRO A 1 176 ? -5.765 4.415 -2.301 1.00 89.06 176 PRO A N 1
ATOM 1328 C CA . PRO A 1 176 ? -6.753 4.386 -3.367 1.00 89.06 176 PRO A CA 1
ATOM 1329 C C . PRO A 1 176 ? -6.626 3.086 -4.166 1.00 89.06 176 PRO A C 1
ATOM 1331 O O . PRO A 1 176 ? -5.517 2.640 -4.469 1.00 89.06 176 PRO A O 1
ATOM 1334 N N . LEU A 1 177 ? -7.758 2.495 -4.541 1.00 88.81 177 LEU A N 1
ATOM 1335 C CA . LEU A 1 177 ? -7.811 1.331 -5.424 1.00 88.81 177 LEU A CA 1
ATOM 1336 C C . LEU A 1 177 ? -8.391 1.762 -6.778 1.00 88.81 177 LEU A C 1
ATOM 1338 O O . LEU A 1 177 ? -9.615 1.789 -6.924 1.00 88.81 177 LEU A O 1
ATOM 1342 N N . PRO A 1 178 ? -7.558 2.119 -7.778 1.00 84.19 178 PRO A N 1
ATOM 1343 C CA . PRO A 1 178 ? -8.036 2.559 -9.088 1.00 84.19 178 PRO A CA 1
ATOM 1344 C C . PRO A 1 178 ? -8.982 1.524 -9.699 1.00 84.19 178 PRO A C 1
ATOM 1346 O O . PRO A 1 178 ? -8.653 0.341 -9.697 1.00 84.19 178 PRO A O 1
ATOM 1349 N N . LEU A 1 179 ? -10.138 1.948 -10.237 1.00 85.81 179 LEU A N 1
ATOM 1350 C CA . LEU A 1 179 ? -11.136 1.018 -10.803 1.00 85.81 179 LEU A CA 1
ATOM 1351 C C . LEU A 1 179 ? -10.525 0.027 -11.810 1.00 85.81 179 LEU A C 1
ATOM 1353 O O . LEU A 1 179 ? -10.787 -1.169 -11.667 1.00 85.81 179 LEU A O 1
ATOM 1357 N N . PRO A 1 180 ? -9.655 0.461 -12.749 1.00 84.50 180 PRO A N 1
ATOM 1358 C CA . PRO A 1 180 ? -9.020 -0.455 -13.697 1.00 84.50 180 PRO A CA 1
ATOM 1359 C C . PRO A 1 180 ? -8.086 -1.478 -13.036 1.00 84.50 180 PRO A C 1
ATOM 1361 O O . PRO A 1 180 ? -7.867 -2.555 -13.582 1.00 84.50 180 PRO A O 1
ATOM 1364 N N . ALA A 1 181 ? -7.545 -1.160 -11.856 1.00 83.94 181 ALA A N 1
ATOM 1365 C CA . ALA A 1 181 ? -6.620 -2.017 -11.126 1.00 83.94 181 ALA A CA 1
ATOM 1366 C C . ALA A 1 181 ? -7.329 -3.056 -10.247 1.00 83.94 181 ALA A C 1
ATOM 1368 O O . ALA A 1 181 ? -6.740 -4.092 -9.951 1.00 83.94 181 ALA A O 1
ATOM 1369 N N . VAL A 1 182 ? -8.575 -2.815 -9.812 1.00 88.44 182 VAL A N 1
ATOM 1370 C CA . VAL A 1 182 ? -9.224 -3.641 -8.771 1.00 88.44 182 VAL A CA 1
ATOM 1371 C C . VAL A 1 182 ? -9.383 -5.101 -9.194 1.00 88.44 182 VAL A C 1
ATOM 1373 O O . VAL A 1 182 ? -9.071 -5.993 -8.403 1.00 88.44 182 VAL A O 1
ATOM 1376 N N . ALA A 1 183 ? -9.850 -5.358 -10.417 1.00 89.88 183 ALA A N 1
ATOM 1377 C CA . ALA A 1 183 ? -10.035 -6.716 -10.930 1.00 89.88 183 ALA A CA 1
ATOM 1378 C C . ALA A 1 183 ? -8.708 -7.491 -11.063 1.00 89.88 183 ALA A C 1
ATOM 1380 O O . ALA A 1 183 ? -8.560 -8.503 -10.371 1.00 89.88 183 ALA A O 1
ATOM 1381 N N . PRO A 1 184 ? -7.701 -7.014 -11.824 1.00 88.44 184 PRO A N 1
ATOM 1382 C CA . PRO A 1 184 ? -6.440 -7.747 -11.960 1.00 88.44 184 PRO A CA 1
ATOM 1383 C C . PRO A 1 184 ? -5.670 -7.869 -10.632 1.00 88.44 184 PRO A C 1
ATOM 1385 O O . PRO A 1 184 ? -5.044 -8.899 -10.368 1.00 88.44 184 PRO A O 1
ATOM 1388 N N . LEU A 1 185 ? -5.758 -6.867 -9.746 1.00 88.31 185 LEU A N 1
ATOM 1389 C CA . LEU A 1 185 ? -5.216 -6.945 -8.385 1.00 88.31 185 LEU A CA 1
ATOM 1390 C C . LEU A 1 185 ? -5.880 -8.073 -7.586 1.00 88.31 185 LEU A C 1
ATOM 1392 O O . LEU A 1 185 ? -5.186 -8.854 -6.934 1.00 88.31 185 LEU A O 1
ATOM 1396 N N . SER A 1 186 ? -7.211 -8.165 -7.638 1.00 91.12 186 SER A N 1
ATOM 1397 C CA . SER A 1 186 ? -7.986 -9.168 -6.902 1.00 91.12 186 SER A CA 1
ATOM 1398 C C . SER A 1 186 ? -7.691 -10.585 -7.388 1.00 91.12 186 SER A C 1
ATOM 1400 O O . SER A 1 186 ? -7.461 -11.471 -6.567 1.00 91.12 186 SER A O 1
ATOM 1402 N N . GLU A 1 187 ? -7.621 -10.799 -8.702 1.00 91.06 187 GLU A N 1
ATOM 1403 C CA . GLU A 1 187 ? -7.250 -12.090 -9.293 1.00 91.06 187 GLU A CA 1
ATOM 1404 C C . GLU A 1 187 ? -5.857 -12.535 -8.836 1.00 91.06 187 GLU A C 1
ATOM 1406 O O . GLU A 1 187 ? -5.677 -13.654 -8.343 1.00 91.06 187 GLU A O 1
ATOM 1411 N N . ARG A 1 188 ? -4.871 -11.631 -8.915 1.00 88.62 188 ARG A N 1
ATOM 1412 C CA . ARG A 1 188 ? -3.499 -11.923 -8.484 1.00 88.62 188 ARG A CA 1
ATOM 1413 C C . ARG A 1 188 ? -3.419 -12.168 -6.975 1.00 88.62 188 ARG A C 1
ATOM 1415 O O . ARG A 1 188 ? -2.717 -13.080 -6.542 1.00 88.62 188 ARG A O 1
ATOM 1422 N N . TYR A 1 189 ? -4.170 -11.403 -6.180 1.00 89.31 189 TYR A N 1
ATOM 1423 C CA . TYR A 1 189 ? -4.305 -11.599 -4.735 1.00 89.31 189 TYR A CA 1
ATOM 1424 C C . TYR A 1 189 ? -4.848 -12.983 -4.386 1.00 89.31 189 TYR A C 1
ATOM 1426 O O . TYR A 1 189 ? -4.259 -13.699 -3.572 1.00 89.31 189 TYR A O 1
ATOM 1434 N N . VAL A 1 190 ? -5.944 -13.388 -5.028 1.00 90.81 190 VAL A N 1
ATOM 1435 C CA . VAL A 1 190 ? -6.578 -14.690 -4.805 1.00 90.81 190 VAL A CA 1
ATOM 1436 C C . VAL A 1 190 ? -5.643 -15.833 -5.216 1.00 90.81 190 VAL A C 1
ATOM 1438 O O . VAL A 1 190 ? -5.477 -16.801 -4.462 1.00 90.81 190 VAL A O 1
ATOM 1441 N N . GLY A 1 191 ? -4.960 -15.679 -6.353 1.00 89.88 191 GLY A N 1
ATOM 1442 C CA . GLY A 1 191 ? -4.005 -16.648 -6.891 1.00 89.88 191 GLY A CA 1
ATOM 1443 C C . GLY A 1 191 ? -2.722 -16.833 -6.072 1.00 89.88 191 GLY A C 1
ATOM 1444 O O . GLY A 1 191 ? -2.023 -17.820 -6.284 1.00 89.88 191 GLY A O 1
ATOM 1445 N N . HIS A 1 192 ? -2.412 -15.946 -5.115 1.00 89.06 192 HIS A N 1
ATOM 1446 C CA . HIS A 1 192 ? -1.156 -15.981 -4.356 1.00 89.06 192 HIS A CA 1
ATOM 1447 C C . HIS A 1 192 ? -1.382 -16.301 -2.859 1.00 89.06 192 HIS A C 1
ATOM 1449 O O . HIS A 1 192 ? -1.630 -15.398 -2.052 1.00 89.06 192 HIS A O 1
ATOM 1455 N N . PRO A 1 193 ? -1.265 -17.576 -2.417 1.00 88.81 193 PRO A N 1
ATOM 1456 C CA . PRO A 1 193 ? -1.578 -17.985 -1.042 1.00 88.81 193 PRO A CA 1
ATOM 1457 C C . PRO A 1 193 ? -0.829 -17.211 0.040 1.00 88.81 193 PRO A C 1
ATOM 1459 O O . PRO A 1 193 ? -1.368 -16.996 1.123 1.00 88.81 193 PRO A O 1
ATOM 1462 N N . ALA A 1 194 ? 0.407 -16.801 -0.240 1.00 87.62 194 ALA A N 1
ATOM 1463 C CA . ALA A 1 194 ? 1.213 -16.072 0.723 1.00 87.62 194 ALA A CA 1
ATOM 1464 C C . ALA A 1 194 ? 0.689 -14.638 0.939 1.00 87.62 194 ALA A C 1
ATOM 1466 O O . ALA A 1 194 ? 0.638 -14.180 2.075 1.00 87.62 194 ALA A O 1
ATOM 1467 N N . TRP A 1 195 ? 0.170 -13.980 -0.105 1.00 88.94 195 TRP A N 1
ATOM 1468 C CA . TRP A 1 195 ? -0.436 -12.649 0.026 1.00 88.94 195 TRP A CA 1
ATOM 1469 C C . TRP A 1 195 ? -1.739 -12.707 0.810 1.00 88.94 195 TRP A C 1
ATOM 1471 O O . TRP A 1 195 ? -1.945 -11.915 1.723 1.00 88.94 195 TRP A O 1
ATOM 1481 N N . ARG A 1 196 ? -2.574 -13.720 0.554 1.00 89.44 196 ARG A N 1
ATOM 1482 C CA . ARG A 1 196 ? -3.809 -13.943 1.325 1.00 89.44 196 ARG A CA 1
ATOM 1483 C C . ARG A 1 196 ? -3.574 -14.120 2.826 1.00 89.44 196 ARG A C 1
ATOM 1485 O O . ARG A 1 196 ? -4.494 -13.921 3.615 1.00 89.44 196 ARG A O 1
ATOM 1492 N N . ARG A 1 197 ? -2.368 -14.538 3.225 1.00 88.19 197 ARG A N 1
ATOM 1493 C CA . ARG A 1 197 ? -1.997 -14.741 4.630 1.00 88.19 197 ARG A CA 1
ATOM 1494 C C . ARG A 1 197 ? -1.464 -13.478 5.292 1.00 88.19 197 ARG A C 1
ATOM 1496 O O . ARG A 1 197 ? -1.745 -13.313 6.472 1.00 88.19 197 ARG A O 1
ATOM 1503 N N . SER A 1 198 ? -0.741 -12.620 4.572 1.00 89.44 198 SER A N 1
ATOM 1504 C CA . SER A 1 198 ? 0.017 -11.513 5.174 1.00 89.44 198 SER A CA 1
ATOM 1505 C C . SER A 1 198 ? -0.361 -10.115 4.679 1.00 89.44 198 SER A C 1
ATOM 1507 O O . SER A 1 198 ? 0.111 -9.151 5.264 1.00 89.44 198 SER A O 1
ATOM 1509 N N . LEU A 1 199 ? -1.170 -9.965 3.628 1.00 91.38 199 LEU A N 1
ATOM 1510 C CA . LEU A 1 199 ? -1.404 -8.681 2.962 1.00 91.38 199 LEU A CA 1
ATOM 1511 C C . LEU A 1 199 ? -2.890 -8.318 2.871 1.00 91.38 199 LEU A C 1
ATOM 1513 O O . LEU A 1 199 ? -3.725 -9.152 2.520 1.00 91.38 199 LEU A O 1
ATOM 1517 N N . ALA A 1 200 ? -3.209 -7.059 3.150 1.00 93.31 200 ALA A N 1
ATOM 1518 C CA . ALA A 1 200 ? -4.536 -6.474 3.036 1.00 93.31 200 ALA A CA 1
ATOM 1519 C C . ALA A 1 200 ? -4.459 -5.077 2.404 1.00 93.31 200 ALA A C 1
ATOM 1521 O O . ALA A 1 200 ? -3.513 -4.331 2.652 1.00 93.31 200 ALA A O 1
ATOM 1522 N N . PHE A 1 201 ? -5.490 -4.698 1.652 1.00 93.75 201 PHE A N 1
ATOM 1523 C CA . PHE A 1 201 ? -5.659 -3.348 1.108 1.00 93.75 201 PHE A CA 1
ATOM 1524 C C . PHE A 1 201 ? -6.980 -2.755 1.575 1.00 93.75 201 PHE A C 1
ATOM 1526 O O . PHE A 1 201 ? -7.990 -3.463 1.632 1.00 93.75 201 PHE A O 1
ATOM 1533 N N . ALA A 1 202 ? -6.987 -1.456 1.856 1.00 94.81 202 ALA A N 1
ATOM 1534 C CA . ALA A 1 202 ? -8.197 -0.705 2.151 1.00 94.81 202 ALA A CA 1
ATOM 1535 C C . ALA A 1 202 ? -8.192 0.644 1.424 1.00 94.81 202 ALA A C 1
ATOM 1537 O O . ALA A 1 202 ? -7.314 1.477 1.648 1.00 94.81 202 ALA A O 1
ATOM 1538 N N . ASP A 1 203 ? -9.222 0.861 0.611 1.00 94.44 203 ASP A N 1
ATOM 1539 C CA . ASP A 1 203 ? -9.577 2.167 0.066 1.00 94.44 203 ASP A CA 1
ATOM 1540 C C . ASP A 1 203 ? -10.647 2.770 0.972 1.00 94.44 203 ASP A C 1
ATOM 1542 O O . ASP A 1 203 ? -11.843 2.482 0.863 1.00 94.44 203 ASP A O 1
ATOM 1546 N N . VAL A 1 204 ? -10.201 3.583 1.926 1.00 94.25 204 VAL A N 1
ATOM 1547 C CA . VAL A 1 204 ? -11.094 4.219 2.899 1.00 94.25 204 VAL A CA 1
ATOM 1548 C C . VAL A 1 204 ? -11.979 5.298 2.271 1.00 94.25 204 VAL A C 1
ATOM 1550 O O . VAL A 1 204 ? -13.050 5.564 2.811 1.00 94.25 204 VAL A O 1
ATOM 1553 N N . GLY A 1 205 ? -11.592 5.854 1.117 1.00 92.25 205 GLY A N 1
ATOM 1554 C CA . GLY A 1 205 ? -12.388 6.836 0.381 1.00 92.25 205 GLY A CA 1
ATOM 1555 C C . GLY A 1 205 ? -13.612 6.204 -0.275 1.00 92.25 205 GLY A C 1
ATOM 1556 O O . GLY A 1 205 ? -14.708 6.758 -0.201 1.00 92.25 205 GLY A O 1
ATOM 1557 N N . ARG A 1 206 ? -13.450 5.003 -0.843 1.00 91.88 206 ARG A N 1
ATOM 1558 C CA . ARG A 1 206 ? -14.546 4.203 -1.429 1.00 91.88 206 ARG A CA 1
ATOM 1559 C C . ARG A 1 206 ? -15.203 3.229 -0.458 1.00 91.88 206 ARG A C 1
ATOM 1561 O O . ARG A 1 206 ? -16.158 2.548 -0.823 1.00 91.88 206 ARG A O 1
ATOM 1568 N N . ALA A 1 207 ? -14.701 3.152 0.771 1.00 94.06 207 ALA A N 1
ATOM 1569 C CA . ALA A 1 207 ? -15.100 2.154 1.755 1.00 94.06 207 ALA A CA 1
ATOM 1570 C C . ALA A 1 207 ? -14.898 0.703 1.269 1.00 94.06 207 ALA A C 1
ATOM 1572 O O . ALA A 1 207 ? -15.678 -0.190 1.608 1.00 94.06 207 ALA A O 1
ATOM 1573 N N . TRP A 1 208 ? -13.855 0.449 0.477 1.00 94.81 208 TRP A N 1
ATOM 1574 C CA . TRP A 1 208 ? -13.549 -0.875 -0.067 1.00 94.81 208 TRP A CA 1
ATOM 1575 C C . TRP A 1 208 ? -12.353 -1.516 0.621 1.00 94.81 208 TRP A C 1
ATOM 1577 O O . TRP A 1 208 ? -11.452 -0.841 1.114 1.00 94.81 208 TRP A O 1
ATOM 1587 N N . LYS A 1 209 ? -12.320 -2.848 0.618 1.00 94.56 209 LYS A N 1
ATOM 1588 C CA . LYS A 1 209 ? -11.158 -3.625 1.046 1.00 94.56 209 LYS A CA 1
ATOM 1589 C C . LYS A 1 209 ? -10.895 -4.817 0.139 1.00 94.56 209 LYS A C 1
ATOM 1591 O O . LYS A 1 209 ? -11.822 -5.445 -0.372 1.00 94.56 209 LYS A O 1
ATOM 1596 N N . VAL A 1 210 ? -9.621 -5.172 0.025 1.00 92.25 210 VAL A N 1
ATOM 1597 C CA . VAL A 1 210 ? -9.160 -6.444 -0.530 1.00 92.25 210 VAL A CA 1
ATOM 1598 C C . VAL A 1 210 ? -8.411 -7.169 0.581 1.00 92.25 210 VAL A C 1
ATOM 1600 O O . VAL A 1 210 ? -7.269 -6.835 0.888 1.00 92.25 210 VAL A O 1
ATOM 1603 N N . ASN A 1 211 ? -9.078 -8.106 1.257 1.00 89.69 211 ASN A N 1
ATOM 1604 C CA . ASN A 1 211 ? -8.503 -8.791 2.411 1.00 89.69 211 ASN A CA 1
ATOM 1605 C C . ASN A 1 211 ? -9.092 -10.190 2.632 1.00 89.69 211 ASN A C 1
ATOM 1607 O O . ASN A 1 211 ? -10.310 -10.357 2.657 1.00 89.69 211 ASN A O 1
ATOM 1611 N N . LEU A 1 212 ? -8.216 -11.157 2.906 1.00 84.25 212 LEU A N 1
ATOM 1612 C CA . LEU A 1 212 ? -8.540 -12.481 3.456 1.00 84.25 212 LEU A CA 1
ATOM 1613 C C . LEU A 1 212 ? -7.699 -12.827 4.697 1.00 84.25 212 LEU A C 1
ATOM 1615 O O . LEU A 1 212 ? -7.838 -13.911 5.269 1.00 84.25 212 LEU A O 1
ATOM 1619 N N . THR A 1 213 ? -6.821 -11.915 5.116 1.00 84.00 213 THR A N 1
ATOM 1620 C CA . THR A 1 213 ? -5.950 -12.090 6.276 1.00 84.00 213 THR A CA 1
ATOM 1621 C C . THR A 1 213 ? -6.753 -12.048 7.568 1.00 84.00 213 THR A C 1
ATOM 1623 O O . THR A 1 213 ? -7.768 -11.354 7.689 1.00 84.00 213 THR A O 1
ATOM 1626 N N . ARG A 1 214 ? -6.256 -12.772 8.572 1.00 83.25 214 ARG A N 1
ATOM 1627 C CA . ARG A 1 214 ? -6.793 -12.783 9.938 1.00 83.25 214 ARG A CA 1
ATOM 1628 C C . ARG A 1 214 ? -5.947 -11.905 10.862 1.00 83.25 214 ARG A C 1
ATOM 1630 O O . ARG A 1 214 ? -5.485 -12.367 11.898 1.00 83.25 214 ARG A O 1
ATOM 1637 N N . SER A 1 215 ? -5.688 -10.664 10.454 1.00 89.44 215 SER A N 1
ATOM 1638 C CA . SER A 1 215 ? -4.985 -9.691 11.296 1.00 89.44 215 SER A CA 1
ATOM 1639 C C . SER A 1 215 ? -5.927 -9.113 12.356 1.00 89.44 215 SER A C 1
ATOM 1641 O O . SER A 1 215 ? -6.939 -8.501 12.019 1.00 89.44 215 SER A O 1
ATOM 1643 N N . GLU A 1 216 ? -5.565 -9.248 13.634 1.00 88.62 216 GLU A N 1
ATOM 1644 C CA . GLU A 1 216 ? -6.312 -8.651 14.752 1.00 88.62 216 GLU A CA 1
ATOM 1645 C C . GLU A 1 216 ? -6.324 -7.120 14.668 1.00 88.62 216 GLU A C 1
ATOM 1647 O O . GLU A 1 216 ? -7.378 -6.497 14.783 1.00 88.62 216 GLU A O 1
ATOM 1652 N N . VAL A 1 217 ? -5.173 -6.513 14.362 1.00 91.00 217 VAL A N 1
ATOM 1653 C CA . VAL A 1 217 ? -5.049 -5.060 14.171 1.00 91.00 217 VAL A CA 1
ATOM 1654 C C . VAL A 1 217 ? -5.988 -4.556 13.077 1.00 91.00 217 VAL A C 1
ATOM 1656 O O . VAL A 1 217 ? -6.673 -3.557 13.287 1.00 91.00 217 VAL A O 1
ATOM 1659 N N . PHE A 1 218 ? -6.110 -5.257 11.945 1.00 92.56 218 PHE A N 1
ATOM 1660 C CA . PHE A 1 218 ? -7.040 -4.827 10.901 1.00 92.56 218 PHE A CA 1
ATOM 1661 C C . PHE A 1 218 ? -8.511 -4.943 11.330 1.00 92.56 218 PHE A C 1
ATOM 1663 O O . PHE A 1 218 ? -9.304 -4.044 11.053 1.00 92.56 218 PHE A O 1
ATOM 1670 N N . VAL A 1 219 ? -8.878 -5.992 12.077 1.00 92.19 219 VAL A N 1
ATOM 1671 C CA . VAL A 1 219 ? -10.228 -6.119 12.660 1.00 92.19 219 VAL A CA 1
ATOM 1672 C C . VAL A 1 219 ? -10.539 -4.937 13.582 1.00 92.19 219 VAL A C 1
ATOM 1674 O O . VAL A 1 219 ? -11.643 -4.388 13.538 1.00 92.19 219 VAL A O 1
ATOM 1677 N N . HIS A 1 220 ? -9.577 -4.523 14.407 1.00 93.31 220 HIS A N 1
ATOM 1678 C CA . HIS A 1 220 ? -9.735 -3.359 15.275 1.00 93.31 220 HIS A CA 1
ATOM 1679 C C . HIS A 1 220 ? -9.791 -2.048 14.496 1.00 93.31 220 HIS A C 1
ATOM 1681 O O . HIS A 1 220 ? -10.590 -1.185 14.857 1.00 93.31 220 HIS A O 1
ATOM 1687 N N . LEU A 1 221 ? -9.033 -1.916 13.405 1.00 94.50 221 LEU A N 1
ATOM 1688 C CA . LEU A 1 221 ? -9.140 -0.755 12.528 1.00 94.50 221 LEU A CA 1
ATOM 1689 C C . LEU A 1 221 ? -10.546 -0.648 11.933 1.00 94.50 221 LEU A C 1
ATOM 1691 O O . LEU A 1 221 ? -11.146 0.418 11.991 1.00 94.50 221 LEU A O 1
ATOM 1695 N N . GLU A 1 222 ? -11.120 -1.740 11.423 1.00 95.19 222 GLU A N 1
ATOM 1696 C CA . GLU A 1 222 ? -12.492 -1.721 10.894 1.00 95.19 222 GLU A CA 1
ATOM 1697 C C . GLU A 1 222 ? -13.523 -1.307 11.955 1.00 95.19 222 GLU A C 1
ATOM 1699 O O . GLU A 1 222 ? -14.435 -0.527 11.671 1.00 95.19 222 GLU A O 1
ATOM 1704 N N . ARG A 1 223 ? -13.370 -1.789 13.196 1.00 95.44 223 ARG A N 1
ATOM 1705 C CA . ARG A 1 223 ? -14.235 -1.387 14.318 1.00 95.44 223 ARG A CA 1
ATOM 1706 C C . ARG A 1 223 ? -14.089 0.096 14.640 1.00 95.44 223 ARG A C 1
ATOM 1708 O O . ARG A 1 223 ? -15.103 0.774 14.791 1.00 95.44 223 ARG A O 1
ATOM 1715 N N . PHE A 1 224 ? -12.856 0.590 14.708 1.00 95.81 224 PHE A N 1
ATOM 1716 C CA . PHE A 1 224 ? -12.552 2.000 14.924 1.00 95.81 224 PHE A CA 1
ATOM 1717 C C . PHE A 1 224 ? -13.158 2.880 13.823 1.00 95.81 224 PHE A C 1
ATOM 1719 O O . PHE A 1 224 ? -13.867 3.841 14.123 1.00 95.81 224 PHE A O 1
ATOM 1726 N N . LEU A 1 225 ? -12.969 2.515 12.551 1.00 96.25 225 LEU A N 1
ATOM 1727 C CA . LEU A 1 225 ? -13.538 3.234 11.408 1.00 96.25 225 LEU A CA 1
ATOM 1728 C C . LEU A 1 225 ? -15.068 3.321 11.494 1.00 96.25 225 LEU A C 1
ATOM 1730 O O . LEU A 1 225 ? -15.652 4.386 11.272 1.00 96.25 225 LEU A O 1
ATOM 1734 N N . TRP A 1 226 ? -15.721 2.231 11.898 1.00 95.81 226 TRP A N 1
ATOM 1735 C CA . TRP A 1 226 ? -17.166 2.210 12.096 1.00 95.81 226 TRP A CA 1
ATOM 1736 C C . TRP A 1 226 ? -17.625 3.065 13.285 1.00 95.81 226 TRP A C 1
ATOM 1738 O O . TRP A 1 226 ? -18.614 3.793 13.184 1.00 95.81 226 TRP A O 1
ATOM 1748 N N . GLN A 1 227 ? -16.939 2.986 14.423 1.00 95.50 227 GLN A N 1
ATOM 1749 C CA . GLN A 1 227 ? -17.342 3.682 15.648 1.00 95.50 227 GLN A CA 1
ATOM 1750 C C . GLN A 1 227 ? -17.107 5.193 15.557 1.00 95.50 227 GLN A C 1
ATOM 1752 O O . GLN A 1 227 ? -17.995 5.968 15.915 1.00 95.50 227 GLN A O 1
ATOM 1757 N N . THR A 1 228 ? -15.953 5.595 15.028 1.00 94.81 228 THR A N 1
ATOM 1758 C CA . THR A 1 228 ? -15.494 6.989 14.991 1.00 94.81 228 THR A CA 1
ATOM 1759 C C . THR A 1 228 ? -15.995 7.726 13.753 1.00 94.81 228 THR A C 1
ATOM 1761 O O . THR A 1 228 ? -16.435 8.872 13.842 1.00 94.81 228 THR A O 1
ATOM 1764 N N . TYR A 1 229 ? -15.971 7.065 12.592 1.00 94.31 229 TYR A N 1
ATOM 1765 C CA . TYR A 1 229 ? -16.266 7.702 11.305 1.00 94.31 229 TYR A CA 1
ATOM 1766 C C . TYR A 1 229 ? -17.540 7.181 10.634 1.00 94.31 229 TYR A C 1
ATOM 1768 O O . TYR A 1 229 ? -17.889 7.670 9.564 1.00 94.31 229 TYR A O 1
ATOM 1776 N N . ARG A 1 230 ? -18.251 6.212 11.239 1.00 95.00 230 ARG A N 1
ATOM 1777 C CA . ARG A 1 230 ? -19.401 5.516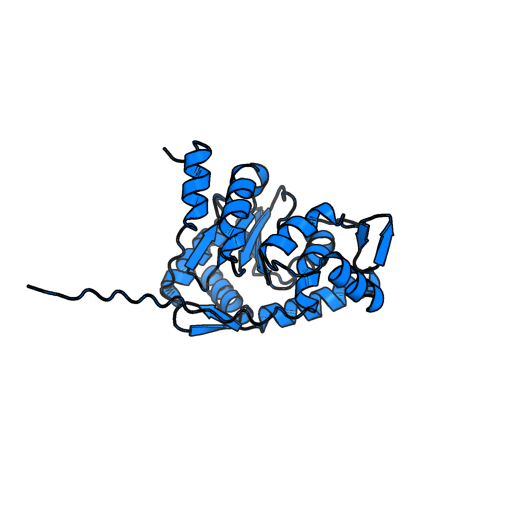 10.619 1.00 95.00 230 ARG A CA 1
ATOM 1778 C C . ARG A 1 230 ? -19.056 4.881 9.270 1.00 95.00 230 ARG A C 1
ATOM 1780 O O . ARG A 1 230 ? -19.935 4.643 8.446 1.00 95.00 230 ARG A O 1
ATOM 1787 N N . LEU A 1 231 ? -17.778 4.565 9.070 1.00 95.81 231 LEU A N 1
ATOM 1788 C CA . LEU A 1 231 ? -17.264 3.972 7.849 1.00 95.81 231 LEU A CA 1
ATOM 1789 C C . LEU A 1 231 ? -17.252 2.451 7.977 1.00 95.81 231 LEU A C 1
ATOM 1791 O O . LEU A 1 231 ? -16.562 1.897 8.831 1.00 95.81 231 LEU A O 1
ATOM 1795 N N . ARG A 1 232 ? -18.004 1.768 7.112 1.00 95.19 232 ARG A N 1
ATOM 1796 C CA . ARG A 1 232 ? -17.988 0.307 7.014 1.00 95.19 232 ARG A CA 1
ATOM 1797 C C . ARG A 1 232 ? -17.258 -0.110 5.746 1.00 95.19 232 ARG A C 1
ATOM 1799 O O . ARG A 1 232 ? -17.769 0.124 4.658 1.00 95.19 232 ARG A O 1
ATOM 1806 N N . LEU A 1 233 ? -16.112 -0.771 5.897 1.00 95.06 233 LEU A N 1
ATOM 1807 C CA . LEU A 1 233 ? -15.386 -1.333 4.760 1.00 95.06 233 LEU A CA 1
ATOM 1808 C C . LEU A 1 233 ? -16.084 -2.599 4.247 1.00 95.06 233 LEU A C 1
ATOM 1810 O O . LEU A 1 233 ? -16.333 -3.539 5.010 1.00 95.06 233 LEU A O 1
ATOM 1814 N N . ILE A 1 234 ? -16.368 -2.640 2.949 1.00 94.19 234 ILE A N 1
ATOM 1815 C CA . ILE A 1 234 ? -16.936 -3.801 2.254 1.00 94.19 234 ILE A CA 1
ATOM 1816 C C . ILE A 1 234 ? -15.903 -4.410 1.299 1.00 94.19 234 ILE A C 1
ATOM 1818 O O . ILE A 1 234 ? -15.041 -3.685 0.801 1.00 94.19 234 ILE A O 1
ATOM 1822 N N . PRO A 1 235 ? -15.933 -5.731 1.044 1.00 93.88 235 PRO A N 1
ATOM 1823 C CA . PRO A 1 235 ? -15.089 -6.322 0.012 1.00 93.88 235 PRO A CA 1
ATOM 1824 C C . PRO A 1 235 ? -15.291 -5.602 -1.323 1.00 93.88 235 PRO A C 1
ATOM 1826 O O . PRO A 1 235 ? -16.428 -5.315 -1.699 1.00 93.88 235 PRO A O 1
ATOM 1829 N N . ALA A 1 236 ? -14.198 -5.310 -2.027 1.00 93.12 236 ALA A N 1
ATOM 1830 C CA . ALA A 1 236 ? -14.288 -4.779 -3.379 1.00 93.12 236 ALA A CA 1
ATOM 1831 C C . ALA A 1 236 ? -15.086 -5.765 -4.261 1.00 93.12 236 ALA A C 1
ATOM 1833 O O . ALA A 1 236 ? -14.817 -6.966 -4.177 1.00 93.12 236 ALA A O 1
ATOM 1834 N N . PRO A 1 237 ? -16.029 -5.311 -5.111 1.00 89.94 237 PRO A N 1
ATOM 1835 C CA . PRO A 1 237 ? -16.874 -6.216 -5.899 1.00 89.94 237 PRO A CA 1
ATOM 1836 C C . PRO A 1 237 ? -16.075 -7.256 -6.700 1.00 89.94 237 PRO A C 1
ATOM 1838 O O . PRO A 1 237 ? -16.355 -8.452 -6.621 1.00 89.94 237 PRO A O 1
ATOM 1841 N N . ALA A 1 238 ? -14.994 -6.822 -7.354 1.00 92.31 238 ALA A N 1
ATOM 1842 C CA . ALA A 1 238 ? -14.130 -7.711 -8.128 1.00 92.31 238 ALA A CA 1
ATOM 1843 C C . ALA A 1 238 ? -13.368 -8.742 -7.267 1.00 92.31 238 ALA A C 1
ATOM 1845 O O . ALA A 1 238 ? -13.002 -9.804 -7.764 1.00 92.31 238 ALA A O 1
ATOM 1846 N N . LEU A 1 239 ? -13.161 -8.488 -5.966 1.00 91.81 239 LEU A N 1
ATOM 1847 C CA . LEU A 1 239 ? -12.614 -9.504 -5.060 1.00 91.81 239 LEU A CA 1
ATOM 1848 C C . LEU A 1 239 ? -13.616 -10.639 -4.846 1.00 91.81 239 LEU A C 1
ATOM 1850 O O . LEU A 1 239 ? -13.224 -11.804 -4.853 1.00 91.81 239 LEU A O 1
ATOM 1854 N N . THR A 1 240 ? -14.897 -10.323 -4.649 1.00 89.62 240 THR A N 1
ATOM 1855 C CA . THR A 1 240 ? -15.935 -11.349 -4.485 1.00 89.62 240 THR A CA 1
ATOM 1856 C C . THR A 1 240 ? -16.035 -12.228 -5.729 1.00 89.62 240 THR A C 1
ATOM 1858 O O . THR A 1 240 ? -16.064 -13.451 -5.603 1.00 89.62 240 THR A O 1
ATOM 1861 N N . GLU A 1 241 ? -16.010 -11.626 -6.917 1.00 91.50 241 GLU A N 1
ATOM 1862 C CA . GLU A 1 241 ? -16.008 -12.353 -8.191 1.00 91.50 241 GLU A CA 1
ATOM 1863 C C . GLU A 1 241 ? -14.767 -13.241 -8.345 1.00 91.50 241 GLU A C 1
ATOM 1865 O O . GLU A 1 241 ? -14.897 -14.434 -8.622 1.00 91.50 241 GLU A O 1
ATOM 1870 N N . ALA A 1 242 ? -13.571 -12.705 -8.076 1.00 91.19 242 ALA A N 1
ATOM 1871 C CA . ALA A 1 242 ? -12.325 -13.471 -8.140 1.00 91.19 242 ALA A CA 1
ATOM 1872 C C . ALA A 1 242 ? -12.319 -14.666 -7.167 1.00 91.19 242 ALA A C 1
ATOM 1874 O O . ALA A 1 242 ? -11.823 -15.746 -7.493 1.00 91.19 242 ALA A O 1
ATOM 1875 N N . LEU A 1 243 ? -12.895 -14.503 -5.974 1.00 90.50 243 LEU A N 1
ATOM 1876 C CA . LEU A 1 243 ? -13.023 -15.574 -4.985 1.00 90.50 243 LEU A CA 1
ATOM 1877 C C . LEU A 1 243 ? -13.987 -16.682 -5.419 1.00 90.50 243 LEU A C 1
ATOM 1879 O O . LEU A 1 243 ? -13.688 -17.858 -5.196 1.00 90.50 243 LEU A O 1
ATOM 1883 N N . LEU A 1 244 ? -15.123 -16.318 -6.021 1.00 91.56 244 LEU A N 1
ATOM 1884 C CA . LEU A 1 244 ? -16.080 -17.272 -6.589 1.00 91.56 244 LEU A CA 1
ATOM 1885 C C . LEU A 1 244 ? -15.441 -18.049 -7.745 1.00 91.56 244 LEU A C 1
ATOM 1887 O O . LEU A 1 244 ? -15.488 -19.277 -7.759 1.00 91.56 244 LEU A O 1
ATOM 1891 N N . ALA A 1 245 ? -14.772 -17.348 -8.665 1.00 91.50 245 ALA A N 1
ATOM 1892 C CA . ALA A 1 245 ? -14.074 -17.961 -9.793 1.00 91.50 245 ALA A CA 1
ATOM 1893 C C . ALA A 1 245 ? -12.977 -18.942 -9.342 1.00 91.50 245 ALA A C 1
ATOM 1895 O O . ALA A 1 245 ? -12.782 -19.988 -9.958 1.00 91.50 245 ALA A O 1
ATOM 1896 N N . ALA A 1 246 ? -12.295 -18.642 -8.234 1.00 89.50 246 ALA A N 1
ATOM 1897 C CA . ALA A 1 246 ? -11.285 -19.516 -7.645 1.00 89.50 246 ALA A CA 1
ATOM 1898 C C . ALA A 1 246 ? -11.854 -20.639 -6.751 1.00 89.50 246 ALA A C 1
ATOM 1900 O O . ALA A 1 246 ? -11.074 -21.384 -6.153 1.00 89.50 246 ALA A O 1
ATOM 1901 N N . GLY A 1 247 ? -13.181 -20.753 -6.605 1.00 89.25 247 GLY A N 1
ATOM 1902 C CA . GLY A 1 247 ? -13.831 -21.760 -5.757 1.00 89.25 247 GLY A CA 1
ATOM 1903 C C . GLY A 1 247 ? -13.563 -21.587 -4.257 1.00 89.25 247 GLY A C 1
ATOM 1904 O O . GLY A 1 247 ? -13.613 -22.556 -3.502 1.00 89.25 247 GLY A O 1
ATOM 1905 N N . MET A 1 248 ? -13.224 -20.370 -3.818 1.00 86.94 248 MET A N 1
ATOM 1906 C CA . MET A 1 248 ? -12.933 -20.058 -2.411 1.00 86.94 248 MET A CA 1
ATOM 1907 C C . MET A 1 248 ? -14.155 -19.551 -1.640 1.00 86.94 248 MET A C 1
ATOM 1909 O O . MET A 1 248 ? -14.153 -19.578 -0.409 1.00 86.94 248 MET A O 1
ATOM 1913 N N . LEU A 1 249 ? -15.178 -19.083 -2.354 1.00 83.81 249 LEU A N 1
ATOM 1914 C CA . LEU A 1 249 ? -16.518 -18.829 -1.835 1.00 83.81 249 LEU A CA 1
ATOM 1915 C C . LEU A 1 249 ? -17.472 -19.830 -2.491 1.00 83.81 249 LEU A C 1
ATOM 1917 O O . LEU A 1 249 ? -17.355 -20.085 -3.690 1.00 83.81 249 LEU A O 1
ATOM 1921 N N . VAL A 1 250 ? -18.371 -20.404 -1.691 1.00 62.12 250 VAL A N 1
ATOM 1922 C CA . VAL A 1 250 ? -19.361 -21.412 -2.102 1.00 62.12 250 VAL A CA 1
ATOM 1923 C C . VAL A 1 250 ? -20.743 -20.937 -1.692 1.00 62.12 250 VAL A C 1
ATOM 1925 O O . VAL A 1 250 ? -20.844 -20.405 -0.561 1.00 62.12 250 VAL A O 1
#

Solvent-accessible surface area (backbone atoms only — not comparable to full-atom values): 14091 Å² total; per-residue (Å²): 141,79,85,85,82,77,71,85,86,69,81,70,76,70,72,75,70,74,69,60,72,69,52,70,48,47,61,57,53,41,37,39,53,64,68,65,40,84,58,43,52,46,84,79,46,49,69,57,48,46,39,70,39,75,90,61,58,66,68,57,54,51,49,51,33,39,76,70,64,56,30,41,80,78,53,92,63,26,36,27,58,44,78,91,46,45,66,58,50,40,48,55,42,15,48,52,52,23,69,30,83,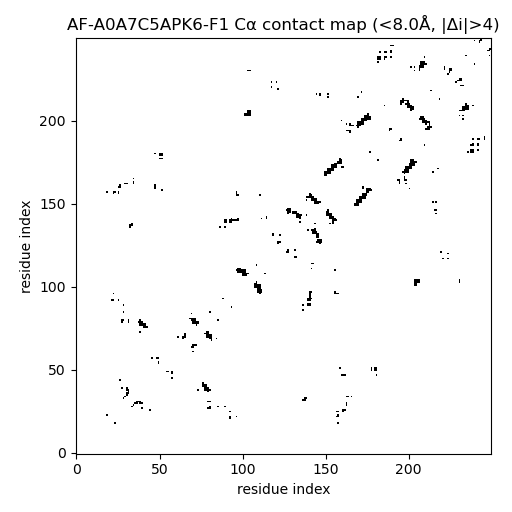38,53,37,80,95,49,72,44,36,41,48,58,54,52,51,52,48,52,51,52,42,59,75,67,64,71,43,58,99,54,66,75,47,79,47,83,66,26,52,21,43,39,31,41,37,53,87,93,35,42,36,38,45,32,50,41,85,45,81,71,84,72,79,71,52,93,65,37,36,39,36,36,43,20,57,68,46,76,80,27,42,44,63,51,25,43,54,42,68,73,32,69,56,41,34,60,20,37,32,38,30,18,59,51,80,30,26,27,52,71,71,44,86,51,67,68,58,56,50,47,52,50,46,35,34,72,77,66,69,40,68,72,39,73,34,70,44,38,57,52,35,32,44,76,69,67,75,51,133

Sequence (250 aa):
MSRSEQGPEQDGDLGQLAPDPLHLLAPWLDAHLLLGWSEVPSEAIEPFFHWCYPGASFAELVATFADEGLLESCGVGRWAVPQERRAELAHQVGRSLLEGPLPLPGRTVSAADLLSAFSIYLQEISCLGPGGAAVGETTWGGATFCAGERQHYVLVRPFPVLFGPLVDAFVLTLCPLPLPAVAPLSERYVGHPAWRRSLAFADVGRAWKVNLTRSEVFVHLERFLWQTYRLRLIPAPALTEALLAAGMLV

pLDDT: mean 84.42, std 15.88, range [33.06, 97.06]

Nearest PDB structures (foldseek):
  9f2a-assembly1_C  TM=6.790E-01  e=4.803E-01  Pyrococcus abyssi GE5
  9f26-assembly1_C  TM=6.040E-01  e=6.126E-01  Pyrococcus abyssi
  1g3t-assembly1_B  TM=5.882E-01  e=1.059E+00  Corynebacterium diphtheriae
  1g3y-assembly1_A-2  TM=6.155E-01  e=1.196E+00  Corynebacterium diphtheriae
  2qq9-assembly1_A-2  TM=5.743E-01  e=9.965E-01  Corynebacterium diphtheriae

Foldseek 3Di:
DDDPPPDDPPPPPPPPPPPDLLLLCVLQLLCCQQVVDPKDAQVLCVVQCCLVDPPDDPVVSVVVCVVVLQWDDPDDRIIHGPPVCSQVSLQVSLVCQQQDWQAAVPDTDGNVVLQVLLQVLCVVVVQADPDGWDDDSNQRNWTWGDGPQAIEHEHEGQEDRDDDQDPRYAYEYAYDYPPSRQQVVLLVCLVDVRCQAHYKYAPNNVLEIRHNYPDPSVVSSQVCCCVPVVRHRDYDPSNVVSCVVVVNDD